Protein AF-A0A2T3LF89-F1 (afdb_monomer)

Mean predicted aligned error: 21.57 Å

Foldseek 3Di:
DPDPVVVVVVVDDPDDQDFDVVQCVVQNRLLRSVLVVQVVQQVVAPDDDPNFGKDWDDLVRVCVVVVVDDSVRNVVSVVSCVVVQQKDKDQCCVVVPVDPPDRIIMITGRDPVNPPPDDDDDDDDDDDDDDDDDDDDDDDDDDDDDDDDDDDDDPPDPDDDDDDDDDDDDDDDDDDDDDQPPLADPQFPDADSSNPFTAHPLLLVLQVVLQVLLCVLPVPDDDDPSRVQRRLSCVVPVVVPADSVRLNVLSVQLCPDPVSVVQPSGSVSCVVCVVVSVVVVVVPPPDPPDDDPPPDPPVPPPPDDD

Nearest PDB structures (foldseek):
  3u1d-assembly1_B  TM=5.550E-01  e=4.420E-01  Halomicrobium mukohataei DSM 12286
  6tut-assembly1_O  TM=6.680E-01  e=1.898E+00  Saccharomyces cerevisiae S288C
  8ba0-assembly1_V  TM=1.924E-01  e=3.604E+00  Drosophila melanogaster

Organism: NCBI:txid81447

Structure (mmCIF, N/CA/C/O backbone):
data_AF-A0A2T3LF89-F1
#
_entry.id   AF-A0A2T3LF89-F1
#
loop_
_atom_site.group_PDB
_atom_site.id
_atom_site.type_symbol
_atom_site.label_atom_id
_atom_site.label_alt_id
_atom_site.label_comp_id
_atom_site.label_asym_id
_atom_site.label_entity_id
_atom_site.label_seq_id
_atom_site.pdbx_PDB_ins_code
_atom_site.Cartn_x
_atom_site.Cartn_y
_atom_site.Cartn_z
_atom_site.occupancy
_atom_site.B_iso_or_equiv
_atom_site.auth_seq_id
_atom_site.auth_comp_id
_atom_site.auth_asym_id
_atom_site.auth_atom_id
_atom_site.pdbx_PDB_model_num
ATOM 1 N N . MET A 1 1 ? 4.345 -39.846 5.068 1.00 42.69 1 MET A N 1
ATOM 2 C CA . MET A 1 1 ? 2.901 -39.788 5.389 1.00 42.69 1 MET A CA 1
ATOM 3 C C . MET A 1 1 ? 2.735 -39.408 6.860 1.00 42.69 1 MET A C 1
ATOM 5 O O . MET A 1 1 ? 2.766 -40.294 7.691 1.00 42.69 1 MET A O 1
ATOM 9 N N . SER A 1 2 ? 2.667 -38.114 7.206 1.00 46.72 2 SER A N 1
ATOM 10 C CA . SER A 1 2 ? 2.362 -37.674 8.589 1.00 46.72 2 SER A CA 1
ATOM 11 C C . SER A 1 2 ? 1.949 -36.190 8.684 1.00 46.72 2 SER A C 1
ATOM 13 O O . SER A 1 2 ? 2.261 -35.513 9.650 1.00 46.72 2 SER A O 1
ATOM 15 N N . ARG A 1 3 ? 1.292 -35.635 7.650 1.00 49.81 3 ARG A N 1
ATOM 16 C CA . ARG A 1 3 ? 0.780 -34.242 7.672 1.00 49.81 3 ARG A CA 1
ATOM 17 C C . ARG A 1 3 ? -0.723 -34.141 7.956 1.00 49.81 3 ARG A C 1
ATOM 19 O O . ARG A 1 3 ? -1.185 -33.116 8.431 1.00 49.81 3 ARG A O 1
ATOM 26 N N . ASN A 1 4 ? -1.485 -35.207 7.707 1.00 50.34 4 ASN A N 1
ATOM 27 C CA . ASN A 1 4 ? -2.951 -35.158 7.780 1.00 50.34 4 ASN A CA 1
ATOM 28 C C . ASN A 1 4 ? -3.531 -35.348 9.191 1.00 50.34 4 ASN A C 1
ATOM 30 O O . ASN A 1 4 ? -4.670 -34.957 9.427 1.00 50.34 4 ASN A O 1
ATOM 34 N N . HIS A 1 5 ? -2.778 -35.928 10.133 1.00 50.62 5 HIS A N 1
ATOM 35 C CA . HIS A 1 5 ? -3.270 -36.132 11.502 1.00 50.62 5 HIS A CA 1
ATOM 36 C C . HIS A 1 5 ? -3.314 -34.823 12.316 1.00 50.62 5 HIS A C 1
ATOM 38 O O . HIS A 1 5 ? -4.092 -34.714 13.259 1.00 50.62 5 HIS A O 1
ATOM 44 N N . ASP A 1 6 ? -2.527 -33.821 11.914 1.00 64.31 6 ASP A N 1
ATOM 45 C CA . ASP A 1 6 ? -2.361 -32.561 12.649 1.00 64.31 6 ASP A CA 1
ATOM 46 C C . ASP A 1 6 ? -3.367 -31.480 12.213 1.00 64.31 6 ASP A C 1
ATOM 48 O O . ASP A 1 6 ? -3.918 -30.751 13.032 1.00 64.31 6 ASP A O 1
ATOM 52 N N . ILE A 1 7 ? -3.727 -31.445 10.924 1.00 68.88 7 ILE A N 1
ATOM 53 C CA . ILE A 1 7 ? -4.662 -30.445 10.375 1.00 68.88 7 ILE A CA 1
ATOM 54 C C . ILE A 1 7 ? -6.057 -30.571 11.000 1.00 68.88 7 ILE A C 1
ATOM 56 O O . ILE A 1 7 ? -6.702 -29.565 11.271 1.00 68.88 7 ILE A O 1
ATOM 60 N N . ARG A 1 8 ? -6.520 -31.796 11.295 1.00 68.81 8 ARG A N 1
ATOM 61 C CA . ARG A 1 8 ? -7.824 -32.007 11.949 1.00 68.81 8 ARG A CA 1
ATOM 62 C C . ARG A 1 8 ? -7.886 -31.430 13.364 1.00 68.81 8 ARG A C 1
ATOM 64 O O . ARG A 1 8 ? -8.969 -31.054 13.794 1.00 68.81 8 ARG A O 1
ATOM 71 N N . LYS A 1 9 ? -6.751 -31.336 14.068 1.00 69.94 9 LYS A N 1
ATOM 72 C CA . LYS A 1 9 ? -6.673 -30.666 15.376 1.00 69.94 9 LYS A CA 1
ATOM 73 C C . LYS A 1 9 ? -6.720 -29.143 15.234 1.00 69.94 9 LYS A C 1
ATOM 75 O O . LYS A 1 9 ? -7.277 -28.484 16.098 1.00 69.94 9 LYS A O 1
ATOM 80 N N . LEU A 1 10 ? -6.224 -28.600 14.119 1.00 68.19 10 LEU A N 1
ATOM 81 C CA . LEU A 1 10 ? -6.292 -27.168 13.795 1.00 68.19 10 LEU A CA 1
ATOM 82 C C . LEU A 1 10 ? -7.683 -26.700 13.331 1.00 68.19 10 LEU A C 1
ATOM 84 O O . LEU A 1 10 ? -7.912 -25.499 13.250 1.00 68.19 10 LEU A O 1
ATOM 88 N N . LEU A 1 11 ? -8.614 -27.615 13.028 1.00 65.06 11 LEU A N 1
ATOM 89 C CA . LEU A 1 11 ? -9.989 -27.252 12.649 1.00 65.06 11 LEU A CA 1
ATOM 90 C C . LEU A 1 11 ? -10.774 -26.621 13.806 1.00 65.06 11 LEU A C 1
ATOM 92 O O . LEU A 1 11 ? -11.710 -25.862 13.568 1.00 65.06 11 LEU A O 1
ATOM 96 N N . PHE A 1 12 ? -10.393 -26.924 15.047 1.00 66.12 12 PHE A N 1
ATOM 97 C CA . PHE A 1 12 ? -11.057 -26.439 16.250 1.00 66.12 12 PHE A CA 1
ATOM 98 C C . PHE A 1 12 ? -10.067 -25.598 17.056 1.00 66.12 12 PHE A C 1
ATOM 100 O O . PHE A 1 12 ? -9.444 -26.072 18.000 1.00 66.12 12 PHE A O 1
ATOM 107 N N . VAL A 1 13 ? -9.878 -24.350 16.622 1.00 66.62 13 VAL A N 1
ATOM 108 C CA . VAL A 1 13 ? -9.089 -23.350 17.354 1.00 66.62 13 VAL A CA 1
ATOM 109 C C . VAL A 1 13 ? -9.937 -22.807 18.503 1.00 66.62 13 VAL A C 1
ATOM 111 O O . VAL A 1 13 ? -11.118 -22.532 18.304 1.00 66.62 13 VAL A O 1
ATOM 114 N N . ASP A 1 14 ? -9.335 -22.581 19.675 1.00 61.47 14 ASP A N 1
ATOM 115 C CA . ASP A 1 14 ? -10.021 -22.020 20.855 1.00 61.47 14 ASP A CA 1
ATOM 116 C C . ASP A 1 14 ? -10.702 -20.662 20.575 1.00 61.47 14 ASP A C 1
ATOM 118 O O . ASP A 1 14 ? -11.632 -20.264 21.278 1.00 61.47 14 ASP A O 1
ATOM 122 N N . LYS A 1 15 ? -10.240 -19.942 19.541 1.00 70.69 15 LYS A N 1
ATOM 123 C CA . LYS A 1 15 ? -10.792 -18.669 19.055 1.00 70.69 15 LYS A CA 1
ATOM 124 C C . LYS A 1 15 ? -10.758 -18.614 17.522 1.00 70.69 15 LYS A C 1
ATOM 126 O O . LYS A 1 15 ? -9.791 -18.106 16.954 1.00 70.69 15 LYS A O 1
ATOM 131 N N . PRO A 1 16 ? -11.769 -19.159 16.829 1.00 79.69 16 PRO A N 1
ATOM 132 C CA . PRO A 1 16 ? -11.819 -19.091 15.377 1.00 79.69 16 PRO A CA 1
ATOM 133 C C . PRO A 1 16 ? -12.094 -17.654 14.918 1.00 79.69 16 PRO A C 1
ATOM 135 O O . PRO A 1 16 ? -12.906 -16.944 15.514 1.00 79.69 16 PRO A O 1
ATOM 138 N N . LEU A 1 17 ? -11.449 -17.240 13.825 1.00 83.25 17 LEU A N 1
ATOM 139 C CA . LEU A 1 17 ? -11.794 -15.993 13.146 1.00 83.25 17 LEU A CA 1
ATOM 140 C C . LEU A 1 17 ? -13.174 -16.150 12.505 1.00 83.25 17 LEU A C 1
ATOM 142 O O . LEU A 1 17 ? -13.350 -16.904 11.547 1.00 83.25 17 LEU A O 1
ATOM 146 N N . VAL A 1 18 ? -14.159 -15.446 13.054 1.00 82.25 18 VAL A N 1
ATOM 147 C CA . VAL A 1 18 ? -15.508 -15.394 12.489 1.00 82.25 18 VAL A CA 1
ATOM 148 C C . VAL A 1 18 ? -15.500 -14.398 11.341 1.00 82.25 18 VAL A C 1
ATOM 150 O O . VAL A 1 18 ? -15.015 -13.281 11.498 1.00 82.25 18 VAL A O 1
ATOM 153 N N . VAL A 1 19 ? -16.052 -14.803 10.199 1.00 87.06 19 VAL A N 1
ATOM 154 C CA . VAL A 1 19 ? -16.225 -13.938 9.031 1.00 87.06 19 VAL A CA 1
ATOM 155 C C . VAL A 1 19 ? -17.687 -13.955 8.636 1.00 87.06 19 VAL A C 1
ATOM 157 O O . VAL A 1 19 ? -18.239 -15.016 8.356 1.00 87.06 19 VAL A O 1
ATOM 160 N N . ASN A 1 20 ? -18.319 -12.785 8.593 1.00 88.62 20 ASN A N 1
ATOM 161 C CA . ASN A 1 20 ? -19.662 -12.651 8.041 1.00 88.62 20 ASN A CA 1
ATOM 162 C C . ASN A 1 20 ? -19.598 -12.635 6.495 1.00 88.62 20 ASN A C 1
ATOM 164 O O . ASN A 1 20 ? -19.066 -11.673 5.932 1.00 88.62 20 ASN A O 1
ATOM 168 N N . PRO A 1 21 ? -20.160 -13.638 5.787 1.00 91.81 21 PRO A N 1
ATOM 169 C CA . PRO A 1 21 ? -20.088 -13.706 4.325 1.00 91.81 21 PRO A CA 1
ATOM 170 C C . PRO A 1 21 ? -20.760 -12.522 3.628 1.00 91.81 21 PRO A C 1
ATOM 172 O O . PRO A 1 21 ? -20.276 -12.059 2.599 1.00 91.81 21 PRO A O 1
ATOM 175 N N . ARG A 1 22 ? -21.846 -11.994 4.207 1.00 93.00 22 ARG A N 1
ATOM 176 C CA . ARG A 1 22 ? -22.546 -10.827 3.664 1.00 93.00 22 ARG A CA 1
ATOM 177 C C . ARG A 1 22 ? -21.668 -9.585 3.752 1.00 93.00 22 ARG A C 1
ATOM 179 O O . ARG A 1 22 ? -21.484 -8.901 2.753 1.00 93.00 22 ARG A O 1
ATOM 186 N N . LEU A 1 23 ? -21.041 -9.357 4.906 1.00 89.38 23 LEU A N 1
ATOM 187 C CA . LEU A 1 23 ? -20.088 -8.259 5.066 1.00 89.38 23 LEU A CA 1
ATOM 188 C C . LEU A 1 23 ? -18.915 -8.406 4.085 1.00 89.38 23 LEU A C 1
ATOM 190 O O . LEU A 1 23 ? -18.582 -7.465 3.374 1.00 89.38 23 LEU A O 1
ATOM 194 N N . ALA A 1 24 ? -18.337 -9.605 3.984 1.00 93.25 24 ALA A N 1
ATOM 195 C CA . ALA A 1 24 ? -17.245 -9.887 3.055 1.00 93.25 24 ALA A CA 1
ATOM 196 C C . ALA A 1 24 ? -17.631 -9.643 1.588 1.00 93.25 24 ALA A C 1
ATOM 198 O O . ALA A 1 24 ? -16.797 -9.176 0.814 1.00 93.25 24 ALA A O 1
ATOM 199 N N . SER A 1 25 ? -18.885 -9.915 1.212 1.00 92.00 25 SER A N 1
ATOM 200 C CA . SER A 1 25 ? -19.394 -9.624 -0.132 1.00 92.00 25 SER A CA 1
ATOM 201 C C . SER A 1 25 ? -19.547 -8.126 -0.411 1.00 92.00 25 SER A C 1
ATOM 203 O O . SER A 1 25 ? -19.378 -7.703 -1.550 1.00 92.00 25 SER A O 1
ATOM 205 N N . GLU A 1 26 ? -19.820 -7.322 0.619 1.00 90.75 26 GLU A N 1
ATOM 206 C CA . GLU A 1 26 ? -20.053 -5.882 0.481 1.00 90.75 26 GLU A CA 1
ATOM 207 C C . GLU A 1 26 ? -18.747 -5.071 0.495 1.00 90.75 26 GLU A C 1
ATOM 209 O O . GLU A 1 26 ? -18.599 -4.140 -0.295 1.00 90.75 26 GLU A O 1
ATOM 214 N N . ILE A 1 27 ? -17.786 -5.417 1.363 1.00 92.19 27 ILE A N 1
ATOM 215 C CA . ILE A 1 27 ? -16.573 -4.600 1.583 1.00 92.19 27 ILE A CA 1
ATOM 216 C C . ILE A 1 27 ? -15.260 -5.292 1.205 1.00 92.19 27 ILE A C 1
ATOM 218 O O . ILE A 1 27 ? -14.217 -4.639 1.169 1.00 92.19 27 ILE A O 1
ATOM 222 N N . GLY A 1 28 ? -15.306 -6.590 0.903 1.00 93.50 28 GLY A N 1
ATOM 223 C CA . GLY A 1 28 ? -14.136 -7.432 0.671 1.00 93.50 28 GLY A CA 1
ATOM 224 C C . GLY A 1 28 ? -13.794 -8.311 1.876 1.00 93.50 28 GLY A C 1
ATOM 225 O O . GLY A 1 28 ? -13.985 -7.933 3.031 1.00 93.50 28 GLY A O 1
ATOM 226 N N . LEU A 1 29 ? -13.274 -9.512 1.602 1.00 93.50 29 LEU A N 1
ATOM 227 C CA . LEU A 1 29 ? -12.965 -10.518 2.624 1.00 93.50 29 LEU A CA 1
ATOM 228 C C . LEU A 1 29 ? -11.964 -10.011 3.672 1.00 93.50 29 LEU A C 1
ATOM 230 O O . LEU A 1 29 ? -12.187 -10.168 4.870 1.00 93.50 29 LEU A O 1
ATOM 234 N N . ASN A 1 30 ? -10.869 -9.397 3.226 1.00 94.25 30 ASN A N 1
ATOM 235 C CA . ASN A 1 30 ? -9.796 -8.967 4.121 1.00 94.25 30 ASN A CA 1
ATOM 236 C C . ASN A 1 30 ? -10.268 -7.828 5.033 1.00 94.25 30 ASN A C 1
ATOM 238 O O . ASN A 1 30 ? -10.049 -7.857 6.242 1.00 94.25 30 ASN A O 1
ATOM 242 N N . GLU A 1 31 ? -10.947 -6.846 4.443 1.00 94.31 31 GLU A N 1
ATOM 243 C CA . GLU A 1 31 ? -11.588 -5.734 5.131 1.00 94.31 31 GLU A CA 1
ATOM 244 C C . GLU A 1 31 ? -12.610 -6.226 6.161 1.00 94.31 31 GLU A C 1
ATOM 246 O O . GLU A 1 31 ? -12.571 -5.775 7.303 1.00 94.31 31 GLU A O 1
ATOM 251 N N . ALA A 1 32 ? -13.462 -7.189 5.800 1.00 94.06 32 ALA A N 1
ATOM 252 C CA . ALA A 1 32 ? -14.453 -7.769 6.705 1.00 94.06 32 ALA A CA 1
ATOM 253 C C . ALA A 1 32 ? -13.820 -8.466 7.911 1.00 94.06 32 ALA A C 1
ATOM 255 O O . ALA A 1 32 ? -14.258 -8.232 9.035 1.00 94.06 32 ALA A O 1
ATOM 256 N N . ILE A 1 33 ? -12.767 -9.261 7.701 1.00 93.62 33 ILE A N 1
ATOM 257 C CA . ILE A 1 33 ? -12.038 -9.934 8.787 1.00 93.62 33 ILE A CA 1
ATOM 258 C C . ILE A 1 33 ? -11.473 -8.906 9.776 1.00 93.62 33 ILE A C 1
ATOM 260 O O . ILE A 1 33 ? -11.698 -9.011 10.981 1.00 93.62 33 ILE A O 1
ATOM 264 N N . VAL A 1 34 ? -10.754 -7.894 9.277 1.00 93.50 34 VAL A N 1
ATOM 265 C CA . VAL A 1 34 ? -10.127 -6.882 10.143 1.00 93.50 34 VAL A CA 1
ATOM 266 C C . VAL A 1 34 ? -11.183 -6.041 10.852 1.00 93.50 34 VAL A C 1
ATOM 268 O O . VAL A 1 34 ? -11.068 -5.813 12.053 1.00 93.50 34 VAL A O 1
ATOM 271 N N . LEU A 1 35 ? -12.229 -5.611 10.144 1.00 92.44 35 LEU A N 1
ATOM 272 C CA . LEU A 1 35 ? -13.311 -4.815 10.721 1.00 92.44 35 LEU A CA 1
ATOM 273 C C . LEU A 1 35 ? -14.042 -5.577 11.831 1.00 92.44 35 LEU A C 1
ATOM 275 O O . LEU A 1 35 ? -14.305 -5.018 12.894 1.00 92.44 35 LEU A O 1
ATOM 279 N N . GLN A 1 36 ? -14.319 -6.863 11.613 1.00 91.94 36 GLN A N 1
ATOM 280 C CA . GLN A 1 36 ? -14.955 -7.719 12.608 1.00 91.94 36 GLN A CA 1
ATOM 281 C C . GLN A 1 36 ? -14.066 -7.896 13.843 1.00 91.94 36 GLN A C 1
ATOM 283 O O . GLN A 1 36 ? -14.554 -7.816 14.972 1.00 91.94 36 GLN A O 1
ATOM 288 N N . GLN A 1 37 ? -12.754 -8.041 13.648 1.00 91.56 37 GLN A N 1
ATOM 289 C CA . GLN A 1 37 ? -11.812 -8.117 14.758 1.00 91.56 37 GLN A CA 1
ATOM 290 C C . GLN A 1 37 ? -11.721 -6.796 15.537 1.00 91.56 37 GLN A C 1
ATOM 292 O O . GLN A 1 37 ? -11.669 -6.823 16.764 1.00 91.56 37 GLN A O 1
ATOM 297 N N . ILE A 1 38 ? -11.745 -5.646 14.854 1.00 91.75 38 ILE A N 1
ATOM 298 C CA . ILE A 1 38 ? -11.797 -4.320 15.493 1.00 91.75 38 ILE A CA 1
ATOM 299 C C . ILE A 1 38 ? -13.067 -4.183 16.339 1.00 91.75 38 ILE A C 1
ATOM 301 O O . ILE A 1 38 ? -12.975 -3.795 17.501 1.00 91.75 38 ILE A O 1
ATOM 305 N N . SER A 1 39 ? -14.231 -4.554 15.795 1.00 90.06 39 SER A N 1
ATOM 306 C CA . SER A 1 39 ? -15.503 -4.525 16.529 1.00 90.06 39 SER A CA 1
ATOM 307 C C . SER A 1 39 ? -15.432 -5.349 17.814 1.00 90.06 39 SER A C 1
ATOM 309 O O . SER A 1 39 ? -15.770 -4.853 18.882 1.00 90.0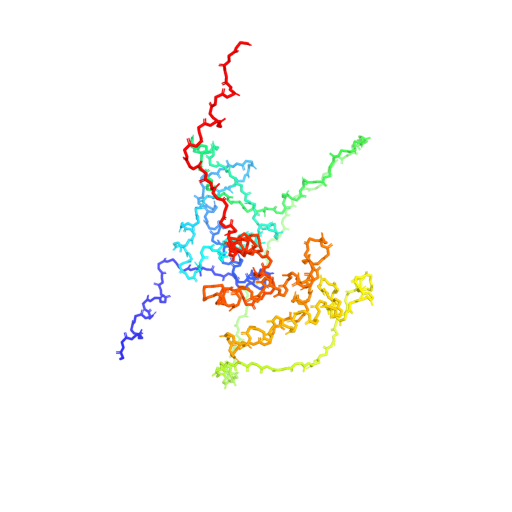6 39 SER A O 1
ATOM 311 N N . TYR A 1 40 ? -14.904 -6.573 17.729 1.00 89.50 40 TYR A N 1
ATOM 312 C CA . TYR A 1 40 ? -14.730 -7.451 18.887 1.00 89.50 40 TYR A CA 1
ATOM 313 C C . TYR A 1 40 ? -13.862 -6.825 19.992 1.00 89.50 40 TYR A C 1
ATOM 315 O O . TYR A 1 40 ? -14.127 -7.020 21.181 1.00 89.50 40 TYR A O 1
ATOM 323 N N . TRP A 1 41 ? -12.803 -6.103 19.612 1.00 89.12 41 TRP A N 1
ATOM 324 C CA . TRP A 1 41 ? -11.915 -5.438 20.566 1.00 89.12 41 TRP A CA 1
ATOM 325 C C . TRP A 1 41 ? -12.542 -4.185 21.171 1.00 89.12 41 TRP A C 1
ATOM 327 O O . TRP A 1 41 ? -12.333 -3.932 22.354 1.00 89.12 41 TRP A O 1
ATOM 337 N N . ILE A 1 42 ? -13.328 -3.434 20.399 1.00 88.25 42 ILE A N 1
ATOM 338 C CA . ILE A 1 42 ? -14.029 -2.234 20.873 1.00 88.25 42 ILE A CA 1
ATOM 339 C C . ILE A 1 42 ? -15.066 -2.583 21.936 1.00 88.25 42 ILE A C 1
ATOM 341 O O . ILE A 1 42 ? -15.092 -1.923 22.970 1.00 88.25 42 ILE A O 1
ATOM 345 N N . ASP A 1 43 ? -15.827 -3.664 21.752 1.00 83.25 43 ASP A N 1
ATOM 346 C CA . ASP A 1 43 ? -16.819 -4.128 22.737 1.00 83.25 43 ASP A CA 1
ATOM 347 C C . ASP A 1 43 ? -16.198 -4.464 24.107 1.00 83.25 43 ASP A C 1
ATOM 349 O O . ASP A 1 43 ? -16.885 -4.525 25.125 1.00 83.25 43 ASP A O 1
ATOM 353 N N . ARG A 1 44 ? -14.885 -4.714 24.136 1.00 83.00 44 ARG A N 1
ATOM 354 C CA . ARG A 1 44 ? -14.107 -5.042 25.338 1.00 83.00 44 ARG A CA 1
ATOM 355 C C . ARG A 1 44 ? -13.195 -3.908 25.799 1.00 83.00 44 ARG A C 1
ATOM 357 O O . ARG A 1 44 ? -12.565 -4.035 26.850 1.00 83.00 44 ARG A O 1
ATOM 364 N N . ALA A 1 45 ? -13.069 -2.842 25.015 1.00 81.81 45 ALA A N 1
ATOM 365 C CA . ALA A 1 45 ? -12.177 -1.742 25.325 1.00 81.81 45 ALA A CA 1
ATOM 366 C C . ALA A 1 45 ? -12.765 -0.881 26.451 1.00 81.81 45 ALA A C 1
ATOM 368 O O . ALA A 1 45 ? -13.961 -0.619 26.495 1.00 81.81 45 ALA A O 1
ATOM 369 N N . GLN A 1 46 ? -11.905 -0.415 27.357 1.00 75.62 46 GLN A N 1
ATOM 370 C CA . GLN A 1 46 ? -12.286 0.488 28.454 1.00 75.62 46 GLN A CA 1
ATOM 371 C C . GLN A 1 46 ? -11.980 1.961 28.141 1.00 75.62 46 GLN A C 1
ATOM 373 O O . GLN A 1 46 ? -12.098 2.821 29.011 1.00 75.62 46 GLN A O 1
ATOM 378 N N . TYR A 1 47 ? -11.547 2.254 26.914 1.00 83.19 47 TYR A N 1
ATOM 379 C CA . TYR A 1 47 ? -11.089 3.580 26.524 1.00 83.19 47 TYR A CA 1
ATOM 380 C C . TYR A 1 47 ? -12.166 4.300 25.729 1.00 83.19 47 TYR A C 1
ATOM 382 O O . TYR A 1 47 ? -12.440 3.958 24.580 1.00 83.19 47 TYR A O 1
ATOM 390 N N . GLU A 1 48 ? -12.753 5.320 26.344 1.00 84.94 48 GLU A N 1
ATOM 391 C CA . GLU A 1 48 ? -13.750 6.173 25.714 1.00 84.94 48 GLU A CA 1
ATOM 392 C C . GLU A 1 48 ? -13.183 7.574 25.485 1.00 84.94 48 GLU A C 1
ATOM 394 O O . GLU A 1 48 ? -12.604 8.194 26.380 1.00 84.94 48 GLU A O 1
ATOM 399 N N . TYR A 1 49 ? -13.331 8.076 24.265 1.00 81.81 49 TYR A N 1
ATOM 400 C CA . TYR A 1 49 ? -12.912 9.415 23.878 1.00 81.81 49 TYR A CA 1
ATOM 401 C C . TYR A 1 49 ? -13.916 9.983 22.874 1.00 81.81 49 TYR A C 1
ATOM 403 O O . TYR A 1 49 ? -14.246 9.320 21.891 1.00 81.81 49 TYR A O 1
ATOM 411 N N . GLU A 1 50 ? -14.418 11.192 23.151 1.00 80.25 50 GLU A N 1
ATOM 412 C CA . GLU A 1 50 ? -15.461 11.872 22.358 1.00 80.25 50 GLU A CA 1
ATOM 413 C C . GLU A 1 50 ? -16.748 11.039 22.186 1.00 80.25 50 GLU A C 1
ATOM 415 O O . GLU A 1 50 ? -17.336 10.979 21.108 1.00 80.25 50 GLU A O 1
ATOM 420 N N . GLY A 1 51 ? -17.179 10.362 23.258 1.00 80.25 51 GLY A N 1
ATOM 421 C CA . GLY A 1 51 ? -18.388 9.528 23.251 1.00 80.25 51 GLY A CA 1
ATOM 422 C C . GLY A 1 51 ? -18.263 8.256 22.406 1.00 80.25 51 GLY A C 1
ATOM 423 O O . GLY A 1 51 ? -19.272 7.672 22.013 1.00 80.25 51 GLY A O 1
ATOM 424 N N . LYS A 1 52 ? -17.033 7.848 22.065 1.00 84.00 52 LYS A N 1
ATOM 425 C CA . LYS A 1 52 ? -16.746 6.646 21.274 1.00 84.00 52 LYS A CA 1
ATOM 426 C C . LYS A 1 52 ? -15.765 5.758 21.997 1.00 84.00 52 LYS A C 1
ATOM 428 O O . LYS A 1 52 ? -14.800 6.242 22.583 1.00 84.00 52 LYS A O 1
ATOM 433 N N . ALA A 1 53 ? -15.982 4.456 21.885 1.00 88.12 53 ALA A N 1
ATOM 434 C CA . ALA A 1 53 ? -15.031 3.461 22.339 1.00 88.12 53 ALA A CA 1
ATOM 435 C C . ALA A 1 53 ? -13.889 3.313 21.321 1.00 88.12 53 ALA A C 1
ATOM 437 O O . ALA A 1 53 ? -14.110 3.235 20.107 1.00 88.12 53 ALA A O 1
ATOM 438 N N . TRP A 1 54 ? -12.663 3.274 21.834 1.00 90.00 54 TRP A N 1
ATOM 439 C CA . TRP A 1 54 ? -11.447 3.138 21.048 1.00 90.00 54 TRP A CA 1
ATOM 440 C C . TRP A 1 54 ? -10.649 1.924 21.503 1.00 90.00 54 TRP A C 1
ATOM 442 O O . TRP A 1 54 ? -10.461 1.686 22.693 1.00 90.00 54 TRP A O 1
ATOM 452 N N . MET A 1 55 ? -10.105 1.190 20.540 1.00 91.75 55 MET A N 1
ATOM 453 C CA . MET A 1 55 ? -9.084 0.177 20.787 1.00 91.75 55 MET A CA 1
ATOM 454 C C . MET A 1 55 ? -7.729 0.684 20.297 1.00 91.75 55 MET A C 1
ATOM 456 O O . MET A 1 55 ? -7.660 1.428 19.322 1.00 91.75 55 MET A O 1
ATOM 460 N N . HIS A 1 56 ? -6.640 0.255 20.921 1.00 89.81 56 HIS A N 1
ATOM 461 C CA . HIS A 1 56 ? -5.294 0.518 20.420 1.00 89.81 56 HIS A CA 1
ATOM 462 C C . HIS A 1 56 ? -4.578 -0.792 20.157 1.00 89.81 56 HIS A C 1
ATOM 464 O O . HIS A 1 56 ? -4.788 -1.772 20.871 1.00 89.81 56 HIS A O 1
ATOM 470 N N . LYS A 1 57 ? -3.765 -0.819 19.100 1.00 89.94 57 LYS A N 1
ATOM 471 C CA . LYS A 1 57 ? -2.952 -1.989 18.777 1.00 89.94 57 LYS A CA 1
ATOM 472 C C . LYS A 1 57 ? -1.764 -1.606 17.914 1.00 89.94 57 LYS A C 1
ATOM 474 O O . LYS A 1 57 ? -1.886 -0.847 16.948 1.00 89.94 57 LYS A O 1
ATOM 479 N N . THR A 1 58 ? -0.608 -2.127 18.279 1.00 87.69 58 THR A N 1
ATOM 480 C CA . THR A 1 58 ? 0.645 -1.979 17.547 1.00 87.69 58 THR A CA 1
ATOM 481 C C . THR A 1 58 ? 0.652 -2.855 16.295 1.00 87.69 58 THR A C 1
ATOM 483 O O . THR A 1 58 ? -0.159 -3.766 16.127 1.00 87.69 58 THR A O 1
ATOM 486 N N . ALA A 1 59 ? 1.581 -2.573 15.380 1.00 84.31 59 ALA A N 1
ATOM 487 C CA . ALA A 1 59 ? 1.741 -3.374 14.168 1.00 84.31 59 ALA A CA 1
ATOM 488 C C . ALA A 1 59 ? 2.112 -4.838 14.471 1.00 84.31 59 ALA A C 1
ATOM 490 O O . ALA A 1 59 ? 1.645 -5.727 13.764 1.00 84.31 59 ALA A O 1
ATOM 491 N N . ASP A 1 60 ? 2.896 -5.064 15.524 1.00 84.25 60 ASP A N 1
ATOM 492 C CA . ASP A 1 60 ? 3.367 -6.392 15.918 1.00 84.25 60 ASP A CA 1
ATOM 493 C C . ASP A 1 60 ? 2.234 -7.194 16.580 1.00 84.25 60 ASP A C 1
ATOM 495 O O . ASP A 1 60 ? 2.018 -8.360 16.267 1.00 84.25 60 ASP A O 1
ATOM 499 N N . GLU A 1 61 ? 1.413 -6.552 17.418 1.00 89.19 61 GLU A N 1
ATOM 500 C CA . GLU A 1 61 ? 0.213 -7.182 17.990 1.00 89.19 61 GLU A CA 1
ATOM 501 C C . GLU A 1 61 ? -0.817 -7.562 16.917 1.00 89.19 61 GLU A C 1
ATOM 503 O O . GLU A 1 61 ? -1.536 -8.550 17.060 1.00 89.19 61 GLU A O 1
ATOM 508 N N . TRP A 1 62 ? -0.913 -6.787 15.835 1.00 91.06 62 TRP A N 1
ATOM 509 C CA . TRP A 1 62 ? -1.739 -7.152 14.686 1.00 91.06 62 TRP A CA 1
ATOM 510 C C . TRP A 1 62 ? -1.216 -8.393 13.952 1.00 91.06 62 TRP A C 1
ATOM 512 O O . TRP A 1 62 ? -2.018 -9.207 13.499 1.00 91.06 62 TRP A O 1
ATOM 522 N N . GLU A 1 63 ? 0.102 -8.549 13.833 1.00 89.19 63 GLU A N 1
ATOM 523 C CA . GLU A 1 63 ? 0.729 -9.719 13.205 1.00 89.19 63 GLU A CA 1
ATOM 524 C C . GLU A 1 63 ? 0.499 -10.999 14.021 1.00 89.19 63 GLU A C 1
ATOM 526 O O . GLU A 1 63 ? 0.267 -12.057 13.444 1.00 89.19 63 GLU A O 1
ATOM 531 N N . VAL A 1 64 ? 0.456 -10.902 15.354 1.00 88.25 64 VAL A N 1
ATOM 532 C CA . VAL A 1 64 ? 0.100 -12.035 16.231 1.00 88.25 64 VAL A CA 1
ATOM 533 C C . VAL A 1 64 ? -1.321 -12.550 15.962 1.00 88.25 64 VAL A C 1
ATOM 535 O O . VAL A 1 64 ? -1.578 -13.746 16.068 1.00 88.25 64 VAL A O 1
ATOM 538 N N . GLU A 1 65 ? -2.246 -11.665 15.598 1.00 87.25 65 GLU A N 1
ATOM 539 C CA . GLU A 1 65 ? -3.665 -12.009 15.388 1.00 87.25 65 GLU A CA 1
ATOM 540 C C . GLU A 1 65 ? -3.948 -12.472 13.970 1.00 87.25 65 GLU A C 1
ATOM 542 O O . GLU A 1 65 ? -4.801 -13.328 13.733 1.00 87.25 65 GLU A O 1
ATOM 547 N N . PHE A 1 66 ? -3.184 -11.936 13.025 1.00 90.38 66 PHE A N 1
ATOM 548 C CA . PHE A 1 66 ? -3.218 -12.339 11.633 1.00 90.38 66 PHE A CA 1
ATOM 549 C C . PHE A 1 66 ? -1.853 -12.891 11.214 1.00 90.38 66 PHE A C 1
ATOM 551 O O . PHE A 1 66 ? -1.209 -12.309 10.340 1.00 90.38 66 PHE A O 1
ATOM 558 N N . PRO A 1 67 ? -1.419 -14.048 11.759 1.00 86.81 67 PRO A N 1
ATOM 559 C CA . PRO A 1 67 ? -0.094 -14.616 11.482 1.00 86.81 67 PRO A CA 1
ATOM 560 C C . PRO A 1 67 ? 0.070 -15.072 10.023 1.00 86.81 67 PRO A C 1
ATOM 562 O O . PRO A 1 67 ? 1.167 -15.390 9.573 1.00 86.81 67 PRO A O 1
ATOM 565 N N . PHE A 1 68 ? -1.029 -15.114 9.267 1.00 89.25 68 PHE A N 1
ATOM 566 C CA . PHE A 1 68 ? -1.062 -15.414 7.838 1.00 89.25 68 PHE A CA 1
ATOM 567 C C . PHE A 1 68 ? -0.939 -14.163 6.947 1.00 89.25 68 PHE A C 1
ATOM 569 O O . PHE A 1 68 ? -0.897 -14.289 5.721 1.00 89.25 68 PHE A O 1
ATOM 576 N N . TRP A 1 69 ? -0.865 -12.958 7.524 1.00 92.00 69 TRP A N 1
ATOM 577 C CA . TRP A 1 69 ? -0.652 -11.706 6.800 1.00 92.00 69 TRP A CA 1
ATOM 578 C C . TRP A 1 69 ? 0.603 -10.983 7.271 1.00 92.00 69 TRP A C 1
ATOM 580 O O . TRP A 1 69 ? 0.890 -10.877 8.454 1.00 92.00 69 TRP A O 1
ATOM 590 N N . SER A 1 70 ? 1.317 -10.385 6.319 1.00 92.00 70 SER A N 1
ATOM 591 C CA . SER A 1 70 ? 2.434 -9.500 6.637 1.00 92.00 70 SER A CA 1
ATOM 592 C C . SER A 1 70 ? 1.945 -8.146 7.160 1.00 92.00 70 SER A C 1
ATOM 594 O O . SER A 1 70 ? 0.915 -7.628 6.709 1.00 92.00 70 SER A O 1
ATOM 596 N N . ILE A 1 71 ? 2.737 -7.498 8.019 1.00 90.38 71 ILE A N 1
ATOM 597 C CA . ILE A 1 71 ? 2.462 -6.143 8.532 1.00 90.38 71 ILE A CA 1
ATOM 598 C C . ILE A 1 71 ? 2.052 -5.141 7.422 1.00 90.38 71 ILE A C 1
ATOM 600 O O . ILE A 1 71 ? 1.085 -4.393 7.608 1.00 90.38 71 ILE A O 1
ATOM 604 N N . PRO A 1 72 ? 2.714 -5.079 6.242 1.00 90.81 72 PRO A N 1
ATOM 605 C CA . PRO A 1 72 ? 2.287 -4.192 5.157 1.00 90.81 72 PRO A CA 1
ATOM 606 C C . PRO A 1 72 ? 0.881 -4.489 4.620 1.00 90.81 72 PRO A C 1
ATOM 608 O O . PRO A 1 72 ? 0.179 -3.558 4.221 1.00 90.81 72 PRO A O 1
ATOM 611 N N . THR A 1 73 ? 0.469 -5.759 4.610 1.00 91.69 73 THR A N 1
ATOM 612 C CA . THR A 1 73 ? -0.872 -6.186 4.183 1.00 91.69 73 THR A CA 1
ATOM 613 C C . THR A 1 73 ? -1.912 -5.685 5.171 1.00 91.69 73 THR A C 1
ATOM 615 O O . THR A 1 73 ? -2.859 -5.015 4.763 1.00 91.69 73 THR A O 1
ATOM 618 N N . ILE A 1 74 ? -1.674 -5.878 6.468 1.00 93.06 74 ILE A N 1
ATOM 619 C CA . ILE A 1 74 ? -2.570 -5.399 7.527 1.00 93.06 74 ILE A CA 1
ATOM 620 C C . ILE A 1 74 ? -2.710 -3.872 7.465 1.00 93.06 74 ILE A C 1
ATOM 622 O O . ILE A 1 74 ? -3.818 -3.340 7.414 1.00 93.06 74 ILE A O 1
ATOM 626 N N . ARG A 1 75 ? -1.590 -3.144 7.339 1.00 91.69 75 ARG A N 1
ATOM 627 C CA . ARG A 1 75 ? -1.598 -1.678 7.168 1.00 91.69 75 ARG A CA 1
ATOM 628 C C . ARG A 1 75 ? -2.381 -1.233 5.933 1.00 91.69 75 ARG A C 1
ATOM 630 O O . ARG A 1 75 ? -3.007 -0.176 5.959 1.00 91.69 75 ARG A O 1
ATOM 637 N N . ARG A 1 76 ? -2.330 -1.995 4.836 1.00 92.94 76 ARG A N 1
ATOM 638 C CA . ARG A 1 76 ? -3.098 -1.699 3.620 1.00 92.94 76 ARG A CA 1
ATOM 639 C C . ARG A 1 76 ? -4.598 -1.873 3.855 1.00 92.94 76 ARG A C 1
ATOM 641 O O . ARG A 1 76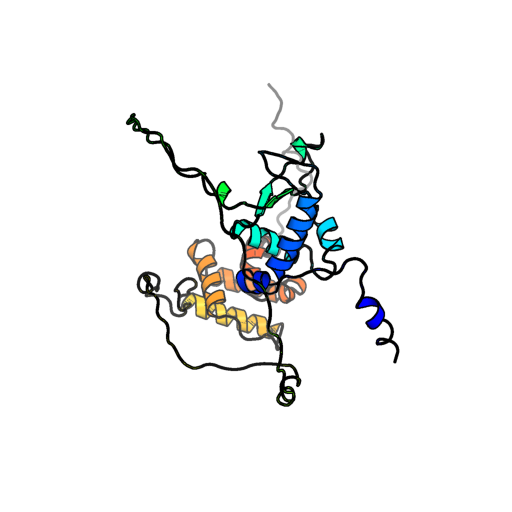 ? -5.350 -1.009 3.416 1.00 92.94 76 ARG A O 1
ATOM 648 N N . VAL A 1 77 ? -5.010 -2.939 4.541 1.00 95.12 77 VAL A N 1
ATOM 649 C CA . VAL A 1 77 ? -6.421 -3.203 4.865 1.00 95.12 77 VAL A CA 1
ATOM 650 C C . VAL A 1 77 ? -6.972 -2.133 5.810 1.00 95.12 77 VAL A C 1
ATOM 652 O O . VAL A 1 77 ? -8.009 -1.548 5.521 1.00 95.12 77 VAL A O 1
ATOM 655 N N . LEU A 1 78 ? -6.237 -1.770 6.865 1.00 93.44 78 LEU A N 1
ATOM 656 C CA . LEU A 1 78 ? -6.636 -0.701 7.793 1.00 93.44 78 LEU A CA 1
ATOM 657 C C . LEU A 1 78 ? -6.840 0.644 7.078 1.00 93.44 78 LEU A C 1
ATOM 659 O O . LEU A 1 78 ? -7.856 1.304 7.273 1.00 93.44 78 LEU A O 1
ATOM 663 N N . LYS A 1 79 ? -5.928 1.016 6.170 1.00 93.00 79 LYS A N 1
ATOM 664 C CA . LYS A 1 79 ? -6.087 2.223 5.336 1.00 93.00 79 LYS A CA 1
ATOM 665 C C . LYS A 1 79 ? -7.277 2.137 4.377 1.00 93.00 79 LYS A C 1
ATOM 667 O O . LYS A 1 79 ? -7.872 3.162 4.052 1.00 93.00 79 LYS A O 1
ATOM 672 N N . SER A 1 80 ? -7.594 0.939 3.885 1.00 92.81 80 SER A N 1
ATOM 673 C CA . SER A 1 80 ? -8.772 0.684 3.046 1.00 92.81 80 SER A CA 1
ATOM 674 C C . SER A 1 80 ? -10.054 0.961 3.837 1.00 92.81 80 SER A C 1
ATOM 676 O O . SER A 1 80 ? -10.899 1.734 3.391 1.00 92.81 80 SER A O 1
ATOM 678 N N . LEU A 1 81 ? -10.144 0.424 5.058 1.00 93.19 81 LEU A N 1
ATOM 679 C CA . LEU A 1 81 ? -11.279 0.612 5.967 1.00 93.19 81 LEU A CA 1
ATOM 680 C C . LEU A 1 81 ? -11.470 2.073 6.394 1.00 93.19 81 LEU A C 1
ATOM 682 O O . LEU A 1 81 ? -12.600 2.560 6.422 1.00 93.19 81 LEU A O 1
ATOM 686 N N . GLU A 1 82 ? -10.377 2.782 6.681 1.00 92.31 82 GLU A N 1
ATOM 687 C CA . GLU A 1 82 ? -10.399 4.212 7.012 1.00 92.31 82 GLU A CA 1
ATOM 688 C C . GLU A 1 82 ? -10.908 5.049 5.834 1.00 92.31 82 GLU A C 1
ATOM 690 O O . GLU A 1 82 ? -11.787 5.897 5.982 1.00 92.31 82 GLU A O 1
ATOM 695 N N . LYS A 1 83 ? -10.418 4.761 4.624 1.00 91.75 83 LYS A N 1
ATOM 696 C CA . LYS A 1 83 ? -10.862 5.445 3.407 1.00 91.75 83 LYS A CA 1
ATOM 697 C C . LYS A 1 83 ? -12.347 5.216 3.123 1.00 91.75 83 LYS A C 1
ATOM 699 O O . LYS A 1 83 ? -13.028 6.138 2.677 1.00 91.75 83 LYS A O 1
ATOM 704 N N . SER A 1 84 ? -12.837 4.006 3.371 1.00 88.06 84 SER A N 1
ATOM 705 C CA . SER A 1 84 ? -14.252 3.654 3.232 1.00 88.06 84 SER A CA 1
ATOM 706 C C . SER A 1 84 ? -15.112 4.148 4.402 1.00 88.06 84 SER A C 1
ATOM 708 O O . SER A 1 84 ? -16.313 3.906 4.412 1.00 88.06 84 SER A O 1
ATOM 710 N N . LYS A 1 85 ? -14.516 4.877 5.360 1.00 89.88 85 LYS A N 1
ATOM 711 C CA . LYS A 1 85 ? -15.172 5.469 6.534 1.00 89.88 85 LYS A CA 1
ATOM 712 C C . LYS A 1 85 ? -15.854 4.452 7.455 1.00 89.88 85 LYS A C 1
ATOM 714 O O . LYS A 1 85 ? -16.781 4.822 8.165 1.00 89.88 85 LYS A O 1
ATOM 719 N N . TYR A 1 86 ? -15.394 3.199 7.478 1.00 90.12 86 TYR A N 1
ATOM 720 C CA . TYR A 1 86 ? -15.872 2.199 8.445 1.00 90.12 86 TYR A CA 1
ATOM 721 C C . TYR A 1 86 ? -15.184 2.342 9.802 1.00 90.12 86 TYR A C 1
ATOM 723 O O . TYR A 1 86 ? -15.784 2.067 10.840 1.00 90.12 86 TYR A O 1
ATOM 731 N N . ILE A 1 87 ? -13.932 2.805 9.794 1.00 92.81 87 ILE A N 1
ATOM 732 C CA . ILE A 1 87 ? -13.147 3.055 11.002 1.00 92.81 87 ILE A CA 1
ATOM 733 C C . ILE A 1 87 ? -12.553 4.461 10.970 1.00 92.81 87 ILE A C 1
ATOM 735 O O . ILE A 1 87 ? -12.279 4.998 9.895 1.00 92.81 87 ILE A O 1
ATOM 739 N N . LYS A 1 88 ? -12.310 5.036 12.146 1.00 90.88 88 LYS A N 1
ATOM 740 C CA . LYS A 1 88 ? -11.453 6.214 12.325 1.00 90.88 88 LYS A CA 1
ATOM 741 C C . LYS A 1 88 ? -10.146 5.773 12.971 1.00 90.88 88 LYS A C 1
ATOM 743 O O . LYS A 1 88 ? -10.165 4.896 13.834 1.00 90.88 88 LYS A O 1
ATOM 748 N N . SER A 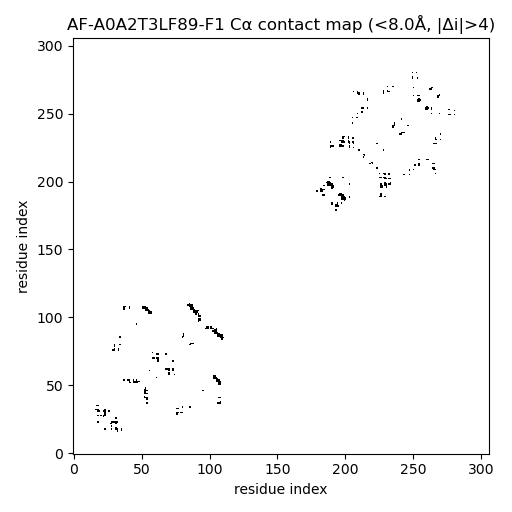1 89 ? -9.029 6.358 12.542 1.00 88.94 89 SER A N 1
ATOM 749 C CA . SER A 1 89 ? -7.722 6.122 13.150 1.00 88.94 89 SER A CA 1
ATOM 750 C C . SER A 1 89 ? -7.163 7.404 13.765 1.00 88.94 89 SER A C 1
ATOM 752 O O . SER A 1 89 ? -7.301 8.474 13.178 1.00 88.94 89 SER A O 1
ATOM 754 N N . ASP A 1 90 ? -6.572 7.313 14.957 1.00 86.62 90 ASP A N 1
ATOM 755 C CA . ASP A 1 90 ? -5.958 8.459 15.641 1.00 86.62 90 ASP A CA 1
ATOM 756 C C . ASP A 1 90 ? -4.793 8.019 16.554 1.00 86.62 90 ASP A C 1
ATOM 758 O O . ASP A 1 90 ? -4.502 6.830 16.715 1.00 86.62 90 ASP A O 1
ATOM 762 N N . ARG A 1 91 ? -4.078 8.981 17.137 1.00 85.94 91 ARG A N 1
ATOM 763 C CA . ARG A 1 91 ? -2.965 8.805 18.071 1.00 85.94 91 ARG A CA 1
ATOM 764 C C . ARG A 1 91 ? -3.369 9.329 19.443 1.00 85.94 91 ARG A C 1
ATOM 766 O O . ARG A 1 91 ? -2.973 10.418 19.851 1.00 85.94 91 ARG A O 1
ATOM 773 N N . LEU A 1 92 ? -4.124 8.522 20.180 1.00 82.06 92 LEU A N 1
ATOM 774 C CA . LEU A 1 92 ? -4.644 8.886 21.502 1.00 82.06 92 LEU A CA 1
ATOM 775 C C . LEU A 1 92 ? -3.758 8.405 22.660 1.00 82.06 92 LEU A C 1
ATOM 777 O O . LEU A 1 92 ? -4.161 8.509 23.816 1.00 82.06 92 LEU A O 1
ATOM 781 N N . SER A 1 93 ? -2.537 7.919 22.385 1.00 76.75 93 SER A N 1
ATOM 782 C CA . SER A 1 93 ? -1.664 7.387 23.442 1.00 76.75 93 SER A CA 1
ATOM 783 C C . SER A 1 93 ? -1.392 8.441 24.519 1.00 76.75 93 SER A C 1
ATOM 785 O O . SER A 1 93 ? -1.563 8.151 25.692 1.00 76.75 93 SER A O 1
ATOM 787 N N . TRP A 1 94 ? -1.163 9.706 24.144 1.00 71.94 94 TRP A N 1
ATOM 788 C CA . TRP A 1 94 ? -0.971 10.816 25.093 1.00 71.94 94 TRP A CA 1
ATOM 789 C C . TRP A 1 94 ? -2.157 11.071 26.040 1.00 71.94 94 TRP A C 1
ATOM 791 O O . TRP A 1 94 ? -1.980 11.703 27.083 1.00 71.94 94 TRP A O 1
ATOM 801 N N . LYS A 1 95 ? -3.370 10.654 25.656 1.00 77.75 95 LYS A N 1
ATOM 802 C CA . LYS A 1 95 ? -4.600 10.896 26.415 1.00 77.75 95 LYS A CA 1
ATOM 803 C C . LYS A 1 95 ? -4.795 9.857 27.514 1.00 77.75 95 LYS A C 1
ATOM 805 O O . LYS A 1 95 ? -5.239 10.212 28.602 1.00 77.75 95 LYS A O 1
ATOM 810 N N . PHE A 1 96 ? -4.465 8.601 27.221 1.00 75.12 96 PHE A N 1
ATOM 811 C CA . PHE A 1 96 ? -4.678 7.464 28.122 1.00 75.12 96 PHE A CA 1
ATOM 812 C C . PHE A 1 96 ? -3.391 6.974 28.797 1.00 75.12 96 PHE A C 1
ATOM 814 O O . PHE A 1 96 ? -3.444 6.394 29.878 1.00 75.12 96 PHE A O 1
ATOM 821 N N . PHE A 1 97 ? -2.234 7.259 28.204 1.00 72.94 97 PHE A N 1
ATOM 822 C CA . PHE A 1 97 ? -0.912 6.907 28.702 1.00 72.94 97 PHE A CA 1
ATOM 823 C C . PHE A 1 97 ? -0.037 8.168 28.793 1.00 72.94 97 PHE A C 1
ATOM 825 O O . PHE A 1 97 ? -0.010 9.016 27.904 1.00 72.94 97 PHE A O 1
ATOM 832 N N . SER A 1 98 ? 0.738 8.316 29.872 1.00 58.62 98 SER A N 1
ATOM 833 C CA . SER A 1 98 ? 1.589 9.504 30.081 1.00 58.62 98 SER A CA 1
ATOM 834 C C . SER A 1 98 ? 2.769 9.616 29.099 1.00 58.62 98 SER A C 1
ATOM 836 O O . SER A 1 98 ? 3.524 10.589 29.147 1.00 58.62 98 SER A O 1
ATOM 838 N N . ASN A 1 99 ? 2.949 8.638 28.207 1.00 64.06 99 ASN A N 1
ATOM 839 C CA . ASN A 1 99 ? 4.047 8.593 27.253 1.00 64.06 99 ASN A CA 1
ATOM 840 C C . ASN A 1 99 ? 3.659 9.247 25.917 1.00 64.06 99 ASN A C 1
ATOM 842 O O . ASN A 1 99 ? 2.977 8.658 25.086 1.00 64.06 99 ASN A O 1
ATOM 846 N N . LYS A 1 100 ? 4.153 10.467 25.681 1.00 59.59 100 LYS A N 1
ATOM 847 C CA . LYS A 1 100 ? 3.878 11.237 24.454 1.00 59.59 100 LYS A CA 1
ATOM 848 C C . LYS A 1 100 ? 4.643 10.747 23.216 1.00 59.59 100 LYS A C 1
ATOM 850 O O . LYS A 1 100 ? 4.364 11.224 22.120 1.00 59.59 100 LYS A O 1
ATOM 855 N N . MET A 1 101 ? 5.624 9.852 23.376 1.00 61.19 101 MET A N 1
ATOM 856 C CA . MET A 1 101 ? 6.410 9.316 22.253 1.00 61.19 101 MET A CA 1
ATOM 857 C C . MET A 1 101 ? 5.802 8.061 21.626 1.00 61.19 101 MET A C 1
ATOM 859 O O . MET A 1 101 ? 6.236 7.652 20.548 1.00 61.19 101 MET A O 1
ATOM 863 N N . ASP A 1 102 ? 4.811 7.454 22.273 1.00 72.56 102 ASP A N 1
ATOM 864 C CA . ASP A 1 102 ? 4.159 6.269 21.748 1.00 72.56 102 ASP A CA 1
ATOM 865 C C . ASP A 1 102 ? 3.245 6.637 20.566 1.00 72.56 102 ASP A C 1
ATOM 867 O O . ASP A 1 102 ? 2.277 7.389 20.691 1.00 72.56 102 ASP A O 1
ATOM 871 N N . GLN A 1 103 ? 3.595 6.118 19.387 1.00 71.56 103 GLN A N 1
ATOM 872 C CA . GLN A 1 103 ? 2.868 6.334 18.136 1.00 71.56 103 GLN A CA 1
ATOM 873 C C . GLN A 1 103 ? 1.881 5.200 17.829 1.00 71.56 103 GLN A C 1
ATOM 875 O O . GLN A 1 103 ? 1.494 5.033 16.668 1.00 71.56 103 GLN A O 1
ATOM 880 N N . THR A 1 104 ? 1.499 4.406 18.834 1.00 83.12 104 THR A N 1
ATOM 881 C CA . THR A 1 104 ? 0.510 3.335 18.683 1.00 83.12 104 THR A CA 1
ATOM 882 C C . THR A 1 104 ? -0.783 3.882 18.090 1.00 83.12 104 THR A C 1
ATOM 884 O O . THR A 1 104 ? -1.287 4.931 18.498 1.00 83.12 104 THR A O 1
ATOM 887 N N . ALA A 1 105 ? -1.297 3.173 17.088 1.00 86.06 105 ALA A N 1
ATOM 888 C CA . ALA A 1 105 ? -2.513 3.552 16.396 1.00 86.06 105 ALA A CA 1
ATOM 889 C C . ALA A 1 105 ? -3.743 3.136 17.209 1.00 86.06 105 ALA A C 1
ATOM 891 O O . ALA A 1 105 ? -3.826 2.010 17.711 1.00 86.06 105 ALA A O 1
ATOM 892 N N . TRP A 1 106 ? -4.690 4.062 17.310 1.00 89.94 106 TRP A N 1
ATOM 893 C CA . TRP A 1 106 ? -5.993 3.870 17.925 1.00 89.94 106 TRP A CA 1
ATOM 894 C C . TRP A 1 106 ? -7.050 3.790 16.835 1.00 89.94 106 TRP A C 1
ATOM 896 O O . TRP A 1 106 ? -6.966 4.514 15.846 1.00 89.94 106 TRP A O 1
ATOM 906 N N . TYR A 1 107 ? -8.038 2.923 17.019 1.00 91.38 107 TYR A N 1
ATOM 907 C CA . TYR A 1 107 ? -9.114 2.678 16.070 1.00 91.38 107 TYR A CA 1
ATOM 908 C C . TYR A 1 107 ? -10.467 2.746 16.774 1.00 91.38 107 TYR A C 1
ATOM 910 O O . TYR A 1 107 ? -10.635 2.185 17.857 1.00 91.38 107 TYR A O 1
ATOM 918 N N . SER A 1 108 ? -11.436 3.395 16.136 1.00 90.88 108 SER A N 1
ATOM 919 C CA . SER A 1 108 ? -12.846 3.396 16.541 1.00 90.88 108 SER A CA 1
ATOM 920 C C . SER A 1 108 ? -13.745 3.062 15.353 1.00 90.88 108 SER A C 1
ATOM 922 O O . SER A 1 108 ? -13.370 3.280 14.196 1.00 90.88 108 SER A O 1
ATOM 924 N N . LEU A 1 109 ? -14.930 2.512 15.629 1.00 89.75 109 LEU A N 1
ATOM 925 C CA . LEU A 1 109 ? -15.957 2.309 14.608 1.00 89.75 109 LEU A CA 1
ATOM 926 C C . LEU A 1 109 ? -16.627 3.641 14.288 1.00 89.75 109 LEU A C 1
ATOM 928 O O . LEU A 1 109 ? -17.015 4.393 15.181 1.00 89.75 109 LEU A O 1
ATOM 932 N N . CYS A 1 110 ? -16.793 3.911 13.000 1.00 82.50 110 CYS A N 1
ATOM 933 C CA . CYS A 1 110 ? -17.568 5.050 12.546 1.00 82.50 110 CYS A CA 1
ATOM 934 C C . CYS A 1 110 ? -19.050 4.659 12.570 1.00 82.50 110 CYS A C 1
ATOM 936 O O . CYS A 1 110 ? -19.486 3.807 11.792 1.00 82.50 110 CYS A O 1
ATOM 938 N N . SER A 1 111 ? -19.828 5.258 13.470 1.00 66.94 111 SER A N 1
ATOM 939 C CA . SER A 1 111 ? -21.285 5.123 13.416 1.00 66.94 111 SER A CA 1
ATOM 940 C C . SER A 1 111 ? -21.852 6.049 12.333 1.00 66.94 111 SER A C 1
ATOM 942 O O . SER A 1 111 ? -21.288 7.118 12.099 1.00 66.94 111 SER A O 1
ATOM 944 N N . PRO A 1 112 ? -22.990 5.718 11.693 1.00 55.19 112 PRO A N 1
ATOM 945 C CA . PRO A 1 112 ? -23.616 6.570 10.673 1.00 55.19 112 PRO A CA 1
ATOM 946 C C . PRO A 1 112 ? -23.868 8.027 11.116 1.00 55.19 112 PRO A C 1
ATOM 948 O O . PRO A 1 112 ? -23.942 8.914 10.272 1.00 55.19 112 PRO A O 1
ATOM 951 N N . CYS A 1 113 ? -23.947 8.281 12.428 1.00 45.88 113 CYS A N 1
ATOM 952 C CA . CYS A 1 113 ? -24.118 9.606 13.036 1.00 45.88 113 CYS A CA 1
ATOM 953 C C . CYS A 1 113 ? -22.869 10.515 12.940 1.00 45.88 113 CYS A C 1
ATOM 955 O O . CYS A 1 113 ? -22.960 11.718 13.140 1.00 45.88 113 CYS A O 1
ATOM 957 N N . ASP A 1 114 ? -21.702 9.978 12.577 1.00 49.47 114 ASP A N 1
ATOM 958 C CA . ASP A 1 114 ? -20.441 10.732 12.488 1.00 49.47 114 ASP A CA 1
ATOM 959 C C . ASP A 1 114 ? -20.252 11.499 11.173 1.00 49.47 114 ASP A C 1
ATOM 961 O O . ASP A 1 114 ? -19.195 12.089 10.940 1.00 49.47 114 ASP A O 1
ATOM 965 N N . GLN A 1 115 ? -21.239 11.445 10.277 1.00 47.09 115 GLN A N 1
ATOM 966 C CA . GLN A 1 115 ? -21.197 12.126 8.981 1.00 47.09 115 GLN A CA 1
ATOM 967 C C . GLN A 1 115 ? -21.624 13.601 9.060 1.00 47.09 115 GLN A C 1
ATOM 969 O O . GLN A 1 115 ? -21.701 14.263 8.027 1.00 47.09 115 GLN A O 1
ATOM 974 N N . VAL A 1 116 ? -21.866 14.129 10.262 1.00 43.97 116 VAL A N 1
ATOM 975 C CA . VAL A 1 116 ? -22.320 15.507 10.494 1.00 43.97 116 VAL A CA 1
ATOM 976 C C . VAL A 1 116 ? -21.150 16.418 10.870 1.00 43.97 116 VAL A C 1
ATOM 978 O O . VAL A 1 116 ? -21.200 17.104 11.870 1.00 43.97 116 VAL A O 1
ATOM 981 N N . ASP A 1 117 ? -20.083 16.424 10.077 1.00 42.53 117 ASP A N 1
ATOM 982 C CA . ASP A 1 117 ? -19.034 17.447 10.184 1.00 42.53 117 ASP A CA 1
ATOM 983 C C . ASP A 1 117 ? -18.517 17.775 8.785 1.00 42.53 117 ASP A C 1
ATOM 985 O O . ASP A 1 117 ? -17.502 17.259 8.315 1.00 42.53 117 ASP A O 1
ATOM 989 N N . ASN A 1 118 ? -19.320 18.561 8.069 1.00 41.19 118 ASN A N 1
ATOM 990 C CA . ASN A 1 118 ? -18.881 19.555 7.087 1.00 41.19 118 ASN A CA 1
ATOM 991 C C . ASN A 1 118 ? -20.112 20.228 6.481 1.00 41.19 118 ASN A C 1
ATOM 993 O O . ASN A 1 118 ? -20.459 19.974 5.334 1.00 41.19 118 ASN A O 1
ATOM 997 N N . MET A 1 119 ? -20.787 21.064 7.264 1.00 38.31 119 MET A N 1
ATOM 998 C CA . MET A 1 119 ? -21.583 22.189 6.770 1.00 38.31 119 MET A CA 1
ATOM 999 C C . MET A 1 119 ? -22.073 22.968 7.986 1.00 38.31 119 MET A C 1
ATOM 1001 O O . MET A 1 119 ? -23.051 22.559 8.596 1.00 38.31 119 MET A O 1
ATOM 1005 N N . GLN A 1 120 ? -21.390 24.062 8.331 1.00 34.16 120 GLN A N 1
ATOM 1006 C CA . GLN A 1 120 ? -22.013 25.297 8.820 1.00 34.16 120 GLN A CA 1
ATOM 1007 C C . GLN A 1 120 ? -20.946 26.360 9.098 1.00 34.16 120 GLN A C 1
ATOM 1009 O O . GLN A 1 120 ? -20.295 26.348 10.133 1.00 34.16 120 GLN A O 1
ATOM 1014 N N . GLU A 1 121 ? -20.840 27.329 8.190 1.00 29.33 121 GLU A N 1
ATOM 1015 C CA . GLU A 1 121 ? -20.870 28.725 8.620 1.00 29.33 121 GLU A CA 1
ATOM 1016 C C . GLU A 1 121 ? -21.552 29.570 7.536 1.00 29.33 121 GLU A C 1
ATOM 1018 O O . GLU A 1 121 ? -20.937 30.149 6.648 1.00 29.33 121 GLU A O 1
ATOM 1023 N N . SER A 1 122 ? -22.879 29.581 7.586 1.00 31.94 122 SER A N 1
ATOM 1024 C CA . SER A 1 122 ? -23.674 30.732 7.171 1.00 31.94 122 SER A CA 1
ATOM 1025 C C . SER A 1 122 ? -24.981 30.660 7.946 1.00 31.94 122 SER A C 1
ATOM 1027 O O . SER A 1 122 ? -25.880 29.883 7.624 1.00 31.94 122 SER A O 1
ATOM 1029 N N . GLN A 1 123 ? -25.018 31.418 9.035 1.00 33.56 123 GLN A N 1
ATOM 1030 C CA . GLN A 1 123 ? -26.200 31.656 9.844 1.00 33.56 123 GLN A CA 1
ATOM 1031 C C . GLN A 1 123 ? -27.293 32.303 8.989 1.00 33.56 123 GLN A C 1
ATOM 1033 O O . GLN A 1 123 ? -27.026 33.269 8.278 1.00 33.56 123 GLN A O 1
ATOM 1038 N N . GLN A 1 124 ? -28.525 31.825 9.132 1.00 32.97 124 GLN A N 1
ATOM 1039 C CA . GLN A 1 124 ? -29.699 32.690 9.116 1.00 32.97 124 GLN A CA 1
ATOM 1040 C C . GLN A 1 124 ? -30.776 32.062 10.002 1.00 32.97 124 GLN A C 1
ATOM 1042 O O . GLN A 1 124 ? -31.303 30.988 9.721 1.00 32.97 124 GLN A O 1
ATOM 1047 N N . GLU A 1 125 ? -31.025 32.738 11.121 1.00 33.06 125 GLU A N 1
ATOM 1048 C CA . GLU A 1 125 ? -32.145 32.523 12.028 1.00 33.06 125 GLU A CA 1
ATOM 1049 C C . GLU A 1 125 ? -33.468 32.697 11.279 1.00 33.06 125 GLU A C 1
ATOM 1051 O O . GLU A 1 125 ? -33.654 33.732 10.646 1.00 33.06 125 GLU A O 1
ATOM 1056 N N . ILE A 1 126 ? -34.415 31.768 11.440 1.00 31.83 126 ILE A N 1
ATOM 1057 C CA . ILE A 1 126 ? -35.831 32.125 11.594 1.00 31.83 126 ILE A CA 1
ATOM 1058 C C . ILE A 1 126 ? -36.432 31.215 12.669 1.00 31.83 126 ILE A C 1
ATOM 1060 O O . ILE A 1 126 ? -36.389 29.989 12.587 1.00 31.83 126 ILE A O 1
ATOM 1064 N N . ALA A 1 127 ? -36.950 31.874 13.700 1.00 31.64 127 ALA A N 1
ATOM 1065 C CA . ALA A 1 127 ? -37.678 31.321 14.824 1.00 31.64 127 ALA A CA 1
ATOM 1066 C C . ALA A 1 127 ? -39.081 30.820 14.441 1.00 31.64 127 ALA A C 1
ATOM 1068 O O . ALA A 1 127 ? -39.686 31.314 13.492 1.00 31.64 127 ALA A O 1
ATOM 1069 N N . GLY A 1 128 ? -39.634 29.952 15.292 1.00 25.77 128 GLY A N 1
ATOM 1070 C CA . GLY A 1 128 ? -41.075 29.920 15.547 1.00 25.77 128 GLY A CA 1
ATOM 1071 C C . GLY A 1 128 ? -41.754 28.568 15.355 1.00 25.77 128 GLY A C 1
ATOM 1072 O O . GLY A 1 128 ? -42.159 28.230 14.252 1.00 25.77 128 GLY A O 1
ATOM 1073 N N . ASP A 1 129 ? -41.953 27.879 16.480 1.00 29.69 129 ASP A N 1
ATOM 1074 C CA . ASP A 1 129 ? -43.224 27.257 16.865 1.00 29.69 129 ASP A CA 1
ATOM 1075 C C . ASP A 1 129 ? -43.866 26.209 15.936 1.00 29.69 129 ASP A C 1
ATOM 1077 O O . ASP A 1 129 ? -44.640 26.536 15.043 1.00 29.69 129 ASP A O 1
ATOM 1081 N N . GLN A 1 130 ? -43.731 24.925 16.297 1.00 35.31 130 GLN A N 1
ATOM 1082 C CA . GLN A 1 130 ? -44.815 24.213 17.001 1.00 35.31 130 GLN A CA 1
ATOM 1083 C C . GLN A 1 130 ? -44.459 22.749 17.299 1.00 35.31 130 GLN A C 1
ATOM 1085 O O . GLN A 1 130 ? -44.302 21.901 16.425 1.00 35.31 130 GLN A O 1
ATOM 1090 N N . LEU A 1 131 ? -44.380 22.481 18.601 1.00 30.84 131 LEU A N 1
ATOM 1091 C CA . LEU A 1 131 ? -44.509 21.178 19.235 1.00 30.84 131 LEU A CA 1
ATOM 1092 C C . LEU A 1 131 ? -45.896 20.584 18.923 1.00 30.84 131 LEU A C 1
ATOM 1094 O O . LEU A 1 131 ? -46.885 21.300 19.056 1.00 30.84 131 L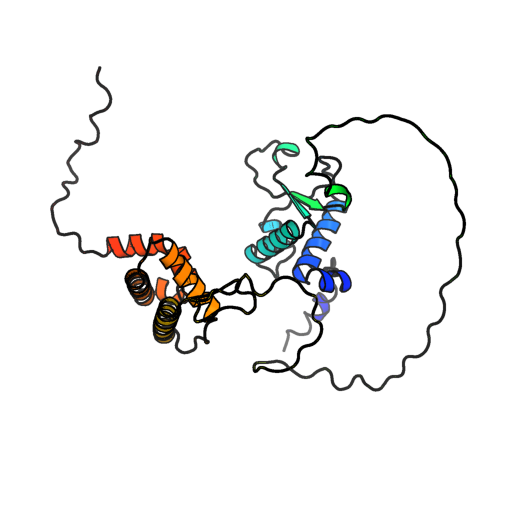EU A O 1
ATOM 1098 N N . ALA A 1 132 ? -45.982 19.279 18.649 1.00 28.77 132 ALA A N 1
ATOM 1099 C CA . ALA A 1 132 ? -46.710 18.316 19.493 1.00 28.77 132 ALA A CA 1
ATOM 1100 C C . ALA A 1 132 ? -47.105 17.035 18.737 1.00 28.77 132 ALA A C 1
ATOM 1102 O O . ALA A 1 132 ? -47.623 17.088 17.629 1.00 28.77 132 ALA A O 1
ATOM 1103 N N . HIS A 1 133 ? -47.009 15.920 19.473 1.00 27.97 133 HIS A N 1
ATOM 1104 C CA . HIS A 1 133 ? -47.811 14.699 19.323 1.00 27.97 133 HIS A CA 1
ATOM 1105 C C . HIS A 1 133 ? -47.483 13.835 18.088 1.00 27.97 133 HIS A C 1
ATOM 1107 O O . HIS A 1 133 ? -47.663 14.237 16.952 1.00 27.97 133 HIS A O 1
ATOM 1113 N N . PHE A 1 134 ? -46.987 12.608 18.232 1.00 25.27 134 PHE A N 1
ATOM 1114 C CA . PHE A 1 134 ? -47.732 11.489 18.806 1.00 25.27 134 PHE A CA 1
ATOM 1115 C C . PHE A 1 134 ? -46.797 10.439 19.421 1.00 25.27 134 PHE A C 1
ATOM 1117 O O . PHE A 1 134 ? -45.737 10.125 18.885 1.00 25.27 134 PHE A O 1
ATOM 1124 N N . THR A 1 135 ? -47.226 9.883 20.548 1.00 30.59 135 THR A N 1
ATOM 1125 C CA . THR A 1 135 ? -46.625 8.739 21.233 1.00 30.59 135 THR A CA 1
ATOM 1126 C C . THR A 1 135 ? -47.246 7.408 20.785 1.00 30.59 135 THR A C 1
ATOM 1128 O O . THR A 1 135 ? -48.365 7.373 20.284 1.00 30.59 135 THR A O 1
ATOM 1131 N N . CYS A 1 136 ? -46.522 6.336 21.135 1.00 25.47 136 CYS A N 1
ATOM 1132 C CA . CYS A 1 136 ? -47.001 5.009 21.552 1.00 25.47 136 CYS A CA 1
ATOM 1133 C C . CYS A 1 136 ? -47.421 3.987 20.468 1.00 25.47 136 CYS A C 1
ATOM 1135 O O . CYS A 1 136 ? -48.524 4.029 19.944 1.00 25.47 136 CYS A O 1
ATOM 1137 N N . ASP A 1 137 ? -46.499 3.052 20.208 1.00 27.66 137 ASP A N 1
ATOM 1138 C CA . ASP A 1 137 ? -46.578 1.627 20.595 1.00 27.66 137 ASP A CA 1
ATOM 1139 C C . ASP A 1 137 ? -47.692 0.698 20.043 1.00 27.66 137 ASP A C 1
ATOM 1141 O O . ASP A 1 137 ? -48.840 1.080 19.849 1.00 27.66 137 ASP A O 1
ATOM 1145 N N . GLN A 1 138 ? -47.314 -0.587 19.942 1.00 33.69 138 GLN A N 1
ATOM 1146 C CA . GLN A 1 138 ? -48.083 -1.811 19.620 1.00 33.69 138 GLN A CA 1
ATOM 1147 C C . GLN A 1 138 ? -48.247 -2.240 18.144 1.00 33.69 138 GLN A C 1
ATOM 1149 O O . GLN A 1 138 ? -49.149 -1.826 17.422 1.00 33.69 138 GLN A O 1
ATOM 1154 N N . SER A 1 139 ? -47.482 -3.261 17.741 1.00 35.72 139 SER A N 1
ATOM 1155 C CA . SER A 1 139 ? -48.019 -4.634 17.615 1.00 35.72 139 SER A CA 1
ATOM 1156 C C . SER A 1 139 ? -46.910 -5.643 17.281 1.00 35.72 139 SER A C 1
ATOM 1158 O O . SER A 1 139 ? -46.253 -5.587 16.246 1.00 35.72 139 SER A O 1
ATOM 1160 N N . ALA A 1 140 ? -46.707 -6.576 18.209 1.00 29.25 140 ALA A N 1
ATOM 1161 C CA . ALA A 1 140 ? -45.936 -7.797 18.032 1.00 29.25 140 ALA A CA 1
ATOM 1162 C C . ALA A 1 140 ? -46.786 -8.902 17.367 1.00 29.25 140 ALA A C 1
ATOM 1164 O O . ALA A 1 140 ? -48.013 -8.844 17.405 1.00 29.25 140 ALA A O 1
ATOM 1165 N N . HIS A 1 141 ? -46.084 -9.945 16.900 1.00 27.17 141 HIS A N 1
ATOM 1166 C CA . HIS A 1 141 ? -46.534 -11.271 16.435 1.00 27.17 141 HIS A CA 1
ATOM 1167 C C . HIS A 1 141 ? -47.015 -11.417 14.978 1.00 27.17 141 HIS A C 1
ATOM 1169 O O . HIS A 1 141 ? -48.094 -10.968 14.624 1.00 27.17 141 HIS A O 1
ATOM 1175 N N . PHE A 1 142 ? -46.276 -12.204 14.174 1.00 25.44 142 PHE A N 1
ATOM 1176 C CA . PHE A 1 142 ? -46.621 -13.621 13.934 1.00 25.44 142 PHE A CA 1
ATOM 1177 C C . PHE A 1 142 ? -45.444 -14.435 13.318 1.00 25.44 142 PHE A C 1
ATOM 1179 O O . PHE A 1 142 ? -44.999 -14.186 12.206 1.00 25.44 142 PHE A O 1
ATOM 1186 N N . THR A 1 143 ? -44.933 -15.359 14.142 1.00 32.12 143 THR A N 1
ATOM 1187 C CA . THR A 1 143 ? -44.300 -16.691 13.947 1.00 32.12 143 THR A CA 1
ATOM 1188 C C . THR A 1 143 ? -43.511 -17.115 12.690 1.00 32.12 143 THR A C 1
ATOM 1190 O O . THR A 1 143 ? -43.986 -17.073 11.561 1.00 32.12 143 THR A O 1
ATOM 1193 N N . CYS A 1 144 ? -42.366 -17.748 12.984 1.00 33.22 144 CYS A N 1
ATOM 1194 C CA . CYS A 1 144 ? -41.670 -18.783 12.213 1.00 33.22 144 CYS A CA 1
ATOM 1195 C C . CYS A 1 144 ? -42.489 -20.087 12.156 1.00 33.22 144 CYS A C 1
ATOM 1197 O O . CYS A 1 144 ? -42.870 -20.572 13.216 1.00 33.22 144 CYS A O 1
ATOM 1199 N N . ASP A 1 145 ? -42.711 -20.651 10.963 1.00 30.77 145 ASP A N 1
ATOM 1200 C CA . ASP A 1 145 ? -42.452 -22.071 10.657 1.00 30.77 145 ASP A CA 1
ATOM 1201 C C . ASP A 1 145 ? -42.810 -22.403 9.200 1.00 30.77 145 ASP A C 1
ATOM 1203 O O . ASP A 1 145 ? -43.940 -22.180 8.771 1.00 30.77 145 ASP A O 1
ATOM 1207 N N . GLN A 1 146 ? -41.846 -22.964 8.463 1.00 38.34 146 GLN A N 1
ATOM 1208 C CA . GLN A 1 146 ? -42.009 -24.164 7.628 1.00 38.34 146 GLN A CA 1
ATOM 1209 C C . GLN A 1 146 ? -40.683 -24.470 6.920 1.00 38.34 146 GLN A C 1
ATOM 1211 O O . GLN A 1 146 ? -40.303 -23.854 5.927 1.00 38.34 146 GLN A O 1
ATOM 1216 N N . SER A 1 147 ? -39.977 -25.457 7.467 1.00 35.25 147 SER A N 1
ATOM 1217 C CA . SER A 1 147 ? -38.932 -26.200 6.773 1.00 35.25 147 SER A CA 1
ATOM 1218 C C . SER A 1 147 ? -39.526 -27.520 6.287 1.00 35.25 147 SER A C 1
ATOM 1220 O O . SER A 1 147 ? -40.144 -28.231 7.071 1.00 35.25 147 SER A O 1
ATOM 1222 N N . ALA A 1 148 ? -39.352 -27.827 5.002 1.00 31.91 148 ALA A N 1
ATOM 1223 C CA . ALA A 1 148 ? -39.149 -29.173 4.460 1.00 31.91 148 ALA A CA 1
ATOM 1224 C C . ALA A 1 148 ? -39.158 -29.091 2.930 1.00 31.91 148 ALA A C 1
ATOM 1226 O O . ALA A 1 148 ? -40.189 -28.811 2.330 1.00 31.91 148 ALA A O 1
ATOM 1227 N N . HIS A 1 149 ? -37.994 -29.298 2.315 1.00 29.62 149 HIS A N 1
ATOM 1228 C CA . HIS A 1 149 ? -37.753 -30.306 1.274 1.00 29.62 149 HIS A CA 1
ATOM 1229 C C . HIS A 1 149 ? -36.456 -29.965 0.532 1.00 29.62 149 HIS A C 1
ATOM 1231 O O . HIS A 1 149 ? -36.434 -29.258 -0.470 1.00 29.62 149 HIS A O 1
ATOM 1237 N N . PHE A 1 150 ? -35.357 -30.500 1.064 1.00 27.17 150 PHE A N 1
ATOM 1238 C CA . PHE A 1 150 ? -34.175 -30.816 0.275 1.00 27.17 150 PHE A CA 1
ATOM 1239 C C . PHE A 1 150 ? -34.472 -32.101 -0.503 1.00 27.17 150 PHE A C 1
ATOM 1241 O O . PHE A 1 150 ? -34.851 -33.106 0.101 1.00 27.17 150 PHE A O 1
ATOM 1248 N N . THR A 1 151 ? -34.246 -32.092 -1.812 1.00 36.00 151 THR A N 1
ATOM 1249 C CA . THR A 1 151 ? -33.939 -33.313 -2.560 1.00 36.00 151 THR A CA 1
ATOM 1250 C C . THR A 1 151 ? -32.493 -33.236 -3.018 1.00 36.00 151 THR A C 1
ATOM 1252 O O . THR A 1 151 ? -32.082 -32.291 -3.690 1.00 36.00 151 THR A O 1
ATOM 1255 N N . SER A 1 152 ? -31.743 -34.236 -2.559 1.00 43.38 152 SER A N 1
ATOM 1256 C CA . SER A 1 152 ? -30.444 -34.671 -3.060 1.00 43.38 152 SER A CA 1
ATOM 1257 C C . SER A 1 152 ? -30.485 -34.862 -4.581 1.00 43.38 152 SER A C 1
ATOM 1259 O O . SER A 1 152 ? -31.551 -35.159 -5.114 1.00 43.38 152 SER A O 1
ATOM 1261 N N . ASP A 1 153 ? -29.321 -34.719 -5.226 1.00 37.78 153 ASP A N 1
ATOM 1262 C CA . ASP A 1 153 ? -28.969 -35.250 -6.563 1.00 37.78 153 ASP A CA 1
ATOM 1263 C C . ASP A 1 153 ? -28.580 -34.245 -7.664 1.00 37.78 153 ASP A C 1
ATOM 1265 O O . ASP A 1 153 ? -28.695 -34.568 -8.841 1.00 37.78 153 ASP A O 1
ATOM 1269 N N . GLN A 1 154 ? -28.012 -33.074 -7.328 1.00 42.12 154 GLN A N 1
ATOM 1270 C CA . GLN A 1 154 ? -27.192 -32.290 -8.286 1.00 42.12 154 GLN A CA 1
ATOM 1271 C C . GLN A 1 154 ? -25.953 -31.609 -7.657 1.00 42.12 154 GLN A C 1
ATOM 1273 O O . GLN A 1 154 ? -25.521 -30.548 -8.101 1.00 42.12 154 GLN A O 1
ATOM 1278 N N . ILE A 1 155 ? -25.344 -32.216 -6.630 1.00 38.19 155 ILE A N 1
ATOM 1279 C CA . ILE A 1 155 ? -24.028 -31.799 -6.094 1.00 38.19 155 ILE A CA 1
ATOM 1280 C C . ILE A 1 155 ? -22.977 -32.816 -6.542 1.00 38.19 155 ILE A C 1
ATOM 1282 O O . ILE A 1 155 ? -22.375 -33.493 -5.720 1.00 38.19 155 ILE A O 1
ATOM 1286 N N . ASP A 1 156 ? -22.793 -32.958 -7.854 1.00 34.16 156 ASP A N 1
ATOM 1287 C CA . ASP A 1 156 ? -21.797 -33.897 -8.388 1.00 34.16 156 ASP A CA 1
ATOM 1288 C C . ASP A 1 156 ? -20.976 -33.330 -9.553 1.00 34.16 156 ASP A C 1
ATOM 1290 O O . ASP A 1 156 ? -20.458 -34.069 -10.383 1.00 34.16 156 ASP A O 1
ATOM 1294 N N . HIS A 1 157 ? -20.809 -31.999 -9.629 1.00 31.33 157 HIS A N 1
ATOM 1295 C CA . HIS A 1 157 ? -19.904 -31.436 -10.641 1.00 31.33 157 HIS A CA 1
ATOM 1296 C C . HIS A 1 157 ? -19.105 -30.173 -10.277 1.00 31.33 157 HIS A C 1
ATOM 1298 O O . HIS A 1 157 ? -18.496 -29.571 -11.159 1.00 31.33 157 HIS A O 1
ATOM 1304 N N . LEU A 1 158 ? -19.041 -29.770 -9.002 1.00 32.62 158 LEU A N 1
ATOM 1305 C CA . LEU A 1 158 ? -18.387 -28.509 -8.594 1.00 32.62 158 LEU A CA 1
ATOM 1306 C C . LEU A 1 158 ? -17.084 -28.660 -7.796 1.00 32.62 158 LEU A C 1
ATOM 1308 O O . LEU A 1 158 ? -16.658 -27.717 -7.135 1.00 32.62 158 LEU A O 1
ATOM 1312 N N . LEU A 1 159 ? -16.409 -29.809 -7.885 1.00 37.28 159 LEU A N 1
ATOM 1313 C CA . LEU A 1 159 ? -15.065 -29.974 -7.323 1.00 37.28 159 LEU A CA 1
ATOM 1314 C C . LEU A 1 159 ? -14.140 -30.714 -8.289 1.00 37.28 159 LEU A C 1
ATOM 1316 O O . LEU A 1 159 ? -13.900 -31.908 -8.139 1.00 37.28 159 LEU A O 1
ATOM 1320 N N . THR A 1 160 ? -13.562 -29.995 -9.252 1.00 31.36 160 THR A N 1
ATOM 1321 C CA . THR A 1 160 ? -12.282 -30.392 -9.858 1.00 31.36 160 THR A CA 1
ATOM 1322 C C . THR A 1 160 ? -11.506 -29.149 -10.312 1.00 31.36 160 THR A C 1
ATOM 1324 O O . THR A 1 160 ? -11.898 -28.460 -11.243 1.00 31.36 160 THR A O 1
ATOM 1327 N N . GLU A 1 161 ? -10.433 -28.878 -9.566 1.00 31.33 161 GLU A N 1
ATOM 1328 C CA . GLU A 1 161 ? -9.126 -28.366 -10.007 1.00 31.33 161 GLU A CA 1
ATOM 1329 C C . GLU A 1 161 ? -8.997 -27.002 -10.720 1.00 31.33 161 GLU A C 1
ATOM 1331 O O . GLU A 1 161 ? -9.303 -26.813 -11.887 1.00 31.3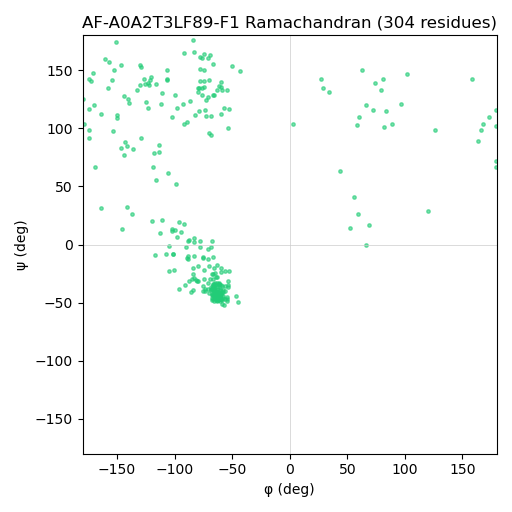3 161 GLU A O 1
ATOM 1336 N N . ASN A 1 162 ? -8.396 -26.070 -9.973 1.00 34.75 162 ASN A N 1
ATOM 1337 C CA . ASN A 1 162 ? -7.125 -25.391 -10.258 1.00 34.75 162 ASN A CA 1
ATOM 1338 C C . ASN A 1 162 ? -6.703 -25.074 -11.718 1.00 34.75 162 ASN A C 1
ATOM 1340 O O . ASN A 1 162 ? -6.411 -25.957 -12.518 1.00 34.75 162 ASN A O 1
ATOM 1344 N N . THR A 1 163 ? -6.296 -23.802 -11.854 1.00 30.94 163 THR A N 1
ATOM 1345 C CA . THR A 1 163 ? -5.187 -23.229 -12.663 1.00 30.94 163 THR A CA 1
ATOM 1346 C C . THR A 1 163 ? -5.486 -22.631 -14.052 1.00 30.94 163 THR A C 1
ATOM 1348 O O . THR A 1 163 ? -5.843 -23.323 -14.991 1.00 30.94 163 THR A O 1
ATOM 1351 N N . THR A 1 164 ? -5.136 -21.335 -14.148 1.00 35.47 164 THR A N 1
ATOM 1352 C CA . THR A 1 164 ? -4.580 -20.561 -15.289 1.00 35.47 164 THR A CA 1
ATOM 1353 C C . THR A 1 164 ? -5.386 -20.293 -16.576 1.00 35.47 164 THR A C 1
ATOM 1355 O O . THR A 1 164 ? -5.644 -21.185 -17.366 1.00 35.47 164 THR A O 1
ATOM 1358 N N . GLU A 1 165 ? -5.546 -18.977 -16.808 1.00 33.69 165 GLU A N 1
ATOM 1359 C CA . GLU A 1 165 ? -5.383 -18.198 -18.059 1.00 33.69 165 GLU A CA 1
ATOM 1360 C C . GLU A 1 165 ? -6.394 -18.248 -19.226 1.00 33.69 165 GLU A C 1
ATOM 1362 O O . GLU A 1 165 ? -6.797 -19.303 -19.698 1.00 33.69 165 GLU A O 1
ATOM 1367 N N . ASN A 1 166 ? -6.617 -17.030 -19.768 1.00 32.16 166 ASN A N 1
ATOM 1368 C CA . ASN A 1 166 ? -7.133 -16.643 -21.099 1.00 32.16 166 ASN A CA 1
ATOM 1369 C C . ASN A 1 166 ? -8.664 -16.685 -21.285 1.00 32.16 166 ASN A C 1
ATOM 1371 O O . ASN A 1 166 ? -9.321 -17.577 -20.779 1.00 32.16 166 ASN A O 1
ATOM 1375 N N . THR A 1 167 ? -9.364 -15.801 -22.008 1.00 30.75 167 THR A N 1
ATOM 1376 C CA . THR A 1 167 ? -9.112 -14.565 -22.774 1.00 30.75 167 THR A CA 1
ATOM 1377 C C . THR A 1 167 ? -10.514 -14.049 -23.167 1.00 30.75 167 THR A C 1
ATOM 1379 O O . THR A 1 167 ? -11.384 -14.858 -23.456 1.00 30.75 167 THR A O 1
ATOM 1382 N N . THR A 1 168 ? -10.693 -12.727 -23.113 1.00 38.06 168 THR A N 1
ATOM 1383 C CA . THR A 1 168 ? -11.613 -11.811 -23.834 1.00 38.06 168 THR A CA 1
ATOM 1384 C C . THR A 1 168 ? -12.988 -12.256 -24.394 1.00 38.06 168 THR A C 1
ATOM 1386 O O . THR A 1 168 ? -13.106 -13.267 -25.071 1.00 38.06 168 THR A O 1
ATOM 1389 N N . GLU A 1 169 ? -13.941 -11.307 -24.274 1.00 35.53 169 GLU A N 1
ATOM 1390 C CA . GLU A 1 169 ? -15.252 -11.167 -24.966 1.00 35.53 169 GLU A CA 1
ATOM 1391 C C . GLU A 1 169 ? -16.351 -12.076 -24.382 1.00 35.53 169 GLU A C 1
ATOM 1393 O O . GLU A 1 169 ? -16.103 -13.231 -24.078 1.00 35.53 169 GLU A O 1
ATOM 1398 N N . THR A 1 170 ? -17.588 -11.681 -24.075 1.00 34.09 170 THR A N 1
ATOM 1399 C CA . THR A 1 170 ? -18.556 -10.650 -24.513 1.00 34.09 170 THR A CA 1
ATOM 1400 C C . THR A 1 170 ? -19.676 -10.764 -23.433 1.00 34.09 170 THR A C 1
ATOM 1402 O O . THR A 1 170 ? -19.852 -11.832 -22.857 1.00 34.09 170 THR A O 1
ATOM 1405 N N . THR A 1 171 ? -20.448 -9.789 -22.960 1.00 35.78 171 THR A N 1
ATOM 1406 C CA . THR A 1 171 ? -21.263 -8.783 -23.629 1.00 35.78 171 THR A CA 1
ATOM 1407 C C . THR A 1 171 ? -21.798 -7.867 -22.529 1.00 35.78 171 THR A C 1
ATOM 1409 O O . THR A 1 171 ? -22.135 -8.302 -21.427 1.00 35.78 171 THR A O 1
ATOM 1412 N N . GLU A 1 172 ? -21.863 -6.593 -22.872 1.00 47.97 172 GLU A N 1
ATOM 1413 C CA . GLU A 1 172 ? -22.594 -5.528 -22.209 1.00 47.97 172 GLU A CA 1
ATOM 1414 C C . GLU A 1 172 ? -24.006 -5.950 -21.782 1.00 47.97 172 GLU A C 1
ATOM 1416 O O . GLU A 1 172 ? -24.651 -6.748 -22.457 1.00 47.97 172 GLU A O 1
ATOM 1421 N N . LEU A 1 173 ? -24.487 -5.364 -20.685 1.00 34.03 173 LEU A N 1
ATOM 1422 C CA . LEU A 1 173 ? -25.752 -4.622 -20.595 1.00 34.03 173 LEU A CA 1
ATOM 1423 C C . LEU A 1 173 ? -26.072 -4.420 -19.110 1.00 34.03 173 LEU A C 1
ATOM 1425 O O . LEU A 1 173 ? -26.538 -5.334 -18.452 1.00 34.03 173 LEU A O 1
ATOM 1429 N N . PHE A 1 174 ? -25.757 -3.235 -18.586 1.00 30.81 174 PHE A N 1
ATOM 1430 C CA . PHE A 1 174 ? -26.644 -2.405 -17.759 1.00 30.81 174 PHE A CA 1
ATOM 1431 C C . PHE A 1 174 ? -25.916 -1.085 -17.498 1.00 30.81 174 PHE A C 1
ATOM 1433 O O . PHE A 1 174 ? -25.091 -0.935 -16.599 1.00 30.81 174 PHE A O 1
ATOM 1440 N N . SER A 1 175 ? -26.183 -0.141 -18.394 1.00 37.44 175 SER A N 1
ATOM 1441 C CA . SER A 1 175 ? -25.724 1.236 -18.333 1.00 37.44 175 SER A CA 1
ATOM 1442 C C . SER A 1 175 ? -26.491 1.981 -17.244 1.00 37.44 175 SER A C 1
ATOM 1444 O O . SER A 1 175 ? -27.710 2.096 -17.325 1.00 37.44 175 SER A O 1
ATOM 1446 N N . SER A 1 176 ? -25.767 2.572 -16.296 1.00 34.38 176 SER A N 1
ATOM 1447 C CA . SER A 1 176 ? -26.257 3.718 -15.531 1.00 34.38 176 SER A CA 1
ATOM 1448 C C . SER A 1 176 ? -25.262 4.853 -15.709 1.00 34.38 176 SER A C 1
ATOM 1450 O O . SER A 1 176 ? -24.072 4.731 -15.424 1.00 34.38 176 SER A O 1
ATOM 1452 N N . GLN A 1 177 ? -25.776 5.916 -16.312 1.00 45.34 177 GLN A N 1
ATOM 1453 C CA . GLN A 1 177 ? -25.061 7.064 -16.837 1.00 45.34 177 GLN A CA 1
ATOM 1454 C C . GLN A 1 177 ? -24.294 7.825 -15.750 1.00 45.34 177 GLN A C 1
ATOM 1456 O O . GLN A 1 177 ? -24.847 8.095 -14.689 1.00 45.34 177 GLN A O 1
ATOM 1461 N N . ASN A 1 178 ? -23.046 8.204 -16.056 1.00 39.38 178 ASN A N 1
ATOM 1462 C CA . ASN A 1 178 ? -22.519 9.557 -15.836 1.00 39.38 178 ASN A CA 1
ATOM 1463 C C . ASN A 1 178 ? -21.143 9.744 -16.526 1.00 39.38 178 ASN A C 1
ATOM 1465 O O . ASN A 1 178 ? -20.186 9.021 -16.259 1.00 39.38 178 ASN A O 1
ATOM 1469 N N . SER A 1 179 ? -21.094 10.713 -17.453 1.00 43.97 179 SER A N 1
ATOM 1470 C CA . SER A 1 179 ? -19.920 11.455 -17.970 1.00 43.97 179 SER A CA 1
ATOM 1471 C C . SER A 1 179 ? -18.617 10.691 -18.300 1.00 43.97 179 SER A C 1
ATOM 1473 O O . SER A 1 179 ? -17.547 10.965 -17.757 1.00 43.97 179 SER A O 1
ATOM 1475 N N . SER A 1 180 ? -18.648 9.778 -19.276 1.00 47.38 180 SER A N 1
ATOM 1476 C CA . SER A 1 180 ? -17.439 9.057 -19.733 1.00 47.38 180 SER A CA 1
ATOM 1477 C C . SER A 1 180 ? -16.644 9.756 -20.853 1.00 47.38 180 SER A C 1
ATOM 1479 O O . SER A 1 180 ? -15.505 9.374 -21.113 1.00 47.38 180 SER A O 1
ATOM 1481 N N . ALA A 1 181 ? -17.194 10.786 -21.506 1.00 48.12 181 ALA A N 1
ATOM 1482 C CA . ALA A 1 181 ? -16.560 11.412 -22.675 1.00 48.12 181 ALA A CA 1
ATOM 1483 C C . ALA A 1 181 ? -15.500 12.485 -22.336 1.00 48.12 181 ALA A C 1
ATOM 1485 O O . ALA A 1 181 ? -14.567 12.675 -23.112 1.00 48.12 181 ALA A O 1
ATOM 1486 N N . ASP A 1 182 ? -15.569 13.128 -21.164 1.00 55.06 182 ASP A N 1
ATOM 1487 C CA . ASP A 1 182 ? -14.684 14.260 -20.820 1.00 55.06 182 ASP A CA 1
ATOM 1488 C C . ASP A 1 182 ? -13.302 13.853 -20.267 1.00 55.06 182 ASP A C 1
ATOM 1490 O O . ASP A 1 182 ? -12.402 14.685 -20.122 1.00 55.06 182 ASP A O 1
ATOM 1494 N N . ASN A 1 183 ? -13.093 12.568 -19.961 1.00 59.81 183 ASN A N 1
ATOM 1495 C CA . ASN A 1 183 ? -11.847 12.079 -19.355 1.00 59.81 183 ASN A CA 1
ATOM 1496 C C . ASN A 1 183 ? -10.882 11.398 -20.338 1.00 59.81 183 ASN A C 1
ATOM 1498 O O . ASN A 1 183 ? -9.739 11.115 -19.966 1.00 59.81 183 ASN A O 1
ATOM 1502 N N . LEU A 1 184 ? -11.300 11.159 -21.583 1.00 68.12 184 LEU A N 1
ATOM 1503 C CA . LEU A 1 184 ? -10.446 10.557 -22.606 1.00 68.12 184 LEU A CA 1
ATOM 1504 C C . LEU A 1 184 ? -9.422 11.579 -23.103 1.00 68.12 184 LEU A C 1
ATOM 1506 O O . LEU A 1 184 ? -9.732 12.749 -23.334 1.00 68.12 184 LEU A O 1
ATOM 1510 N N . LYS A 1 185 ? -8.163 11.156 -23.236 1.00 78.88 185 LYS A N 1
ATOM 1511 C CA . LYS A 1 185 ? -7.083 12.061 -23.642 1.00 78.88 185 LYS A CA 1
ATOM 1512 C C . LYS A 1 185 ? -6.828 11.913 -25.142 1.00 78.88 185 LYS A C 1
ATOM 1514 O O . LYS A 1 185 ? -6.389 10.847 -25.560 1.00 78.88 185 LYS A O 1
ATOM 1519 N N . PRO A 1 186 ? -7.020 12.973 -25.953 1.00 72.62 186 PRO A N 1
ATOM 1520 C CA . PRO A 1 186 ? -6.971 12.869 -27.417 1.00 72.62 186 PRO A CA 1
ATOM 1521 C C . PRO A 1 186 ? -5.580 12.509 -27.961 1.00 72.62 186 PRO A C 1
ATOM 1523 O O . PRO A 1 186 ? -5.464 12.006 -29.067 1.00 72.62 186 PRO A O 1
ATOM 1526 N N . ASN A 1 187 ? -4.525 12.727 -27.169 1.00 79.38 187 ASN A N 1
ATOM 1527 C CA . ASN A 1 187 ? -3.141 12.401 -27.527 1.00 79.38 187 ASN A CA 1
ATOM 1528 C C . ASN A 1 187 ? -2.626 11.111 -26.855 1.00 79.38 187 ASN A C 1
ATOM 1530 O O . ASN A 1 187 ? -1.415 10.882 -26.817 1.00 79.38 187 ASN A O 1
ATOM 1534 N N . ALA A 1 188 ? -3.508 10.311 -26.245 1.00 84.12 188 ALA A N 1
ATOM 1535 C CA . ALA A 1 188 ? -3.140 9.038 -25.639 1.00 84.12 188 ALA A CA 1
ATOM 1536 C C . ALA A 1 188 ? -3.182 7.918 -26.682 1.00 84.12 188 ALA A C 1
ATOM 1538 O O . ALA A 1 188 ? -4.221 7.668 -27.283 1.00 84.12 188 ALA A O 1
ATOM 1539 N N . VAL A 1 189 ? -2.060 7.220 -26.855 1.00 88.56 189 VAL A N 1
ATOM 1540 C CA . VAL A 1 189 ? -1.985 6.012 -27.695 1.00 88.56 189 VAL A CA 1
ATOM 1541 C C . VAL A 1 189 ? -2.514 4.798 -26.937 1.00 88.56 189 VAL A C 1
ATOM 1543 O O . VAL A 1 189 ? -3.092 3.894 -27.527 1.00 88.56 189 VAL A O 1
ATOM 1546 N N . ILE A 1 190 ? -2.348 4.793 -25.615 1.00 86.94 190 ILE A N 1
ATOM 1547 C CA . ILE A 1 190 ? -2.888 3.764 -24.735 1.00 86.94 190 ILE A CA 1
ATOM 1548 C C . ILE A 1 190 ? -3.574 4.426 -23.548 1.00 86.94 190 ILE A C 1
ATOM 1550 O O . ILE A 1 190 ? -3.024 5.349 -22.942 1.00 86.94 190 ILE A O 1
ATOM 1554 N N . GLN A 1 191 ? -4.779 3.971 -23.216 1.00 89.50 191 GLN A N 1
ATOM 1555 C CA . GLN A 1 191 ? -5.536 4.458 -22.069 1.00 89.50 191 GLN A CA 1
ATOM 1556 C C . GLN A 1 191 ? -6.482 3.387 -21.533 1.00 89.50 191 GLN A C 1
ATOM 1558 O O . GLN A 1 191 ? -6.974 2.541 -22.273 1.00 89.50 191 GLN A O 1
ATOM 1563 N N . THR A 1 192 ? -6.751 3.435 -20.231 1.00 88.12 192 THR A N 1
ATOM 1564 C CA . THR A 1 192 ? -7.813 2.632 -19.615 1.00 88.12 192 THR A CA 1
ATOM 1565 C C . THR A 1 192 ? -9.188 3.092 -20.108 1.00 88.12 192 THR A C 1
ATOM 1567 O O . THR A 1 192 ? -9.325 4.285 -20.381 1.00 88.12 192 THR A O 1
ATOM 1570 N N . PRO A 1 193 ? -10.226 2.233 -20.095 1.00 80.69 193 PRO A N 1
ATOM 1571 C CA . PRO A 1 193 ? -11.583 2.607 -20.516 1.00 80.69 193 PRO A CA 1
ATOM 1572 C C . PRO A 1 193 ? -12.146 3.846 -19.798 1.00 80.69 193 PRO A C 1
ATOM 1574 O O . PRO A 1 193 ? -12.870 4.635 -20.388 1.00 80.69 193 PRO A O 1
ATOM 1577 N N . LEU A 1 194 ? -11.750 4.065 -18.537 1.00 77.94 194 LEU A N 1
ATOM 1578 C CA . LEU A 1 194 ? -12.139 5.236 -17.737 1.00 77.94 194 LEU A CA 1
ATOM 1579 C C . LEU A 1 194 ? -11.214 6.464 -17.924 1.00 77.94 194 LEU A C 1
ATOM 1581 O O . LEU A 1 194 ? -11.328 7.434 -17.181 1.00 77.94 194 LEU A O 1
ATOM 1585 N N . GLY A 1 195 ? -10.213 6.416 -18.811 1.00 80.00 195 GLY A N 1
ATOM 1586 C CA . GLY A 1 195 ? -9.239 7.501 -19.041 1.00 80.00 195 GLY A CA 1
ATOM 1587 C C . GLY A 1 195 ? -8.285 7.807 -17.869 1.00 80.00 195 GLY A C 1
ATOM 1588 O O . GLY A 1 195 ? -7.411 8.668 -17.972 1.00 80.00 195 GLY A O 1
ATOM 1589 N N . LYS A 1 196 ? -8.407 7.089 -16.744 1.00 85.38 196 LYS A N 1
ATOM 1590 C CA . LYS A 1 196 ? -7.666 7.349 -15.497 1.00 85.38 196 LYS A CA 1
ATOM 1591 C C . LYS A 1 196 ? -6.155 7.155 -15.626 1.00 85.38 196 LYS A C 1
ATOM 1593 O O . LYS A 1 196 ? -5.386 7.877 -14.993 1.00 85.38 196 LYS A O 1
ATOM 1598 N N . LYS A 1 197 ? -5.722 6.168 -16.410 1.00 89.88 197 LYS A N 1
ATOM 1599 C CA . LYS A 1 197 ? -4.314 5.949 -16.759 1.00 89.88 197 LYS A CA 1
ATOM 1600 C C . LYS A 1 197 ? -4.185 5.983 -18.266 1.00 89.88 197 LYS A C 1
ATOM 1602 O O . LYS A 1 197 ? -5.029 5.429 -18.964 1.00 89.88 197 LYS A O 1
ATOM 1607 N N . TRP A 1 198 ? -3.139 6.642 -18.740 1.00 91.75 198 TRP A N 1
ATOM 1608 C CA . TRP A 1 198 ? -2.898 6.820 -20.163 1.00 91.75 198 TRP A CA 1
ATOM 1609 C C . TRP A 1 198 ? -1.434 7.165 -20.437 1.00 91.75 198 TRP A C 1
ATOM 1611 O O . TRP A 1 198 ? -0.735 7.654 -19.543 1.00 91.75 198 TRP A O 1
ATOM 1621 N N . GLY A 1 199 ? -0.988 6.943 -21.670 1.00 89.38 199 GLY A N 1
ATOM 1622 C CA . GLY A 1 199 ? 0.350 7.277 -22.159 1.00 89.38 199 GLY A CA 1
ATOM 1623 C C . GLY A 1 199 ? 0.342 7.680 -23.635 1.00 89.38 199 GLY A C 1
ATOM 1624 O O . GLY A 1 199 ? -0.556 7.302 -24.390 1.00 89.38 199 GLY A O 1
ATOM 1625 N N . ARG A 1 200 ? 1.329 8.483 -24.039 1.00 91.62 200 ARG A N 1
ATOM 1626 C CA . ARG A 1 200 ? 1.586 8.890 -25.431 1.00 91.62 200 ARG A CA 1
ATOM 1627 C C . ARG A 1 200 ? 2.412 7.826 -26.167 1.00 91.62 200 ARG A C 1
ATOM 1629 O O . ARG A 1 200 ? 2.875 6.864 -25.557 1.00 91.62 200 ARG A O 1
ATOM 1636 N N . ALA A 1 201 ? 2.637 8.033 -27.466 1.00 90.06 201 ALA A N 1
ATOM 1637 C CA . ALA A 1 201 ? 3.475 7.161 -28.296 1.00 90.06 201 ALA A CA 1
ATOM 1638 C C . ALA A 1 201 ? 4.886 6.962 -27.707 1.00 90.06 201 ALA A C 1
ATOM 1640 O O . ALA A 1 201 ? 5.348 5.830 -27.561 1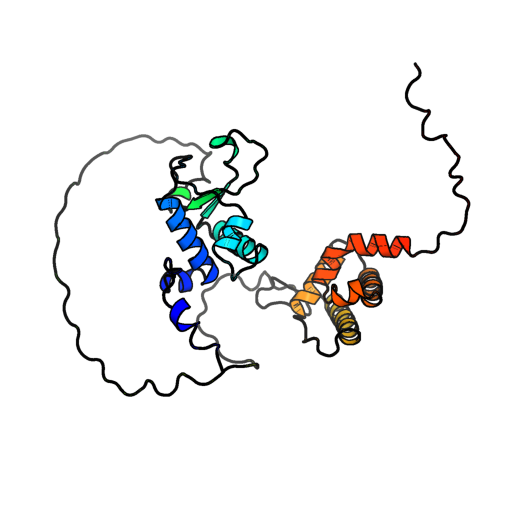.00 90.06 201 ALA A O 1
ATOM 1641 N N . ASP A 1 202 ? 5.537 8.052 -27.295 1.00 90.19 202 ASP A N 1
ATOM 1642 C CA . ASP A 1 202 ? 6.897 8.017 -26.740 1.00 90.19 202 ASP A CA 1
ATOM 1643 C C . ASP A 1 202 ? 6.954 7.294 -25.385 1.00 90.19 202 ASP A C 1
ATOM 1645 O O . ASP A 1 202 ? 7.896 6.549 -25.099 1.00 90.19 202 ASP A O 1
ATOM 1649 N N . ASP A 1 203 ? 5.908 7.454 -24.566 1.00 92.12 203 ASP A N 1
ATOM 1650 C CA . ASP A 1 203 ? 5.792 6.784 -23.268 1.00 92.12 203 ASP A CA 1
ATOM 1651 C C . ASP A 1 203 ? 5.669 5.263 -23.447 1.00 92.12 203 ASP A C 1
ATOM 1653 O O . ASP A 1 203 ? 6.311 4.493 -22.730 1.00 92.12 203 ASP A O 1
ATOM 1657 N N . LEU A 1 204 ? 4.872 4.826 -24.429 1.00 91.50 204 LEU A N 1
ATOM 1658 C CA . LEU A 1 204 ? 4.711 3.414 -24.775 1.00 91.50 204 LEU A CA 1
ATOM 1659 C C . LEU A 1 204 ? 5.996 2.827 -25.372 1.00 91.50 204 LEU A C 1
ATOM 1661 O O . LEU A 1 204 ? 6.408 1.738 -24.979 1.00 91.50 204 LEU A O 1
ATOM 1665 N N . THR A 1 205 ? 6.666 3.567 -26.254 1.00 92.56 205 THR A N 1
ATOM 1666 C CA . THR A 1 205 ? 7.943 3.147 -26.855 1.00 92.56 205 THR A CA 1
ATOM 1667 C C . THR A 1 205 ? 9.012 2.944 -25.779 1.00 92.56 205 THR A C 1
ATOM 1669 O O . THR A 1 205 ? 9.718 1.935 -25.760 1.00 92.56 205 THR A O 1
ATOM 1672 N N . THR A 1 206 ? 9.087 3.864 -24.814 1.00 91.44 206 THR A N 1
ATOM 1673 C CA . THR A 1 206 ? 9.999 3.748 -23.669 1.00 91.44 206 THR A CA 1
ATOM 1674 C C . THR A 1 206 ? 9.619 2.565 -22.769 1.00 91.44 206 THR A C 1
ATOM 1676 O O . THR A 1 206 ? 10.497 1.843 -22.299 1.00 91.44 206 THR A O 1
ATOM 1679 N N . ALA A 1 207 ? 8.322 2.305 -22.558 1.00 93.75 207 ALA A N 1
ATOM 1680 C CA . ALA A 1 207 ? 7.853 1.147 -21.790 1.00 93.75 207 ALA A CA 1
ATOM 1681 C C . ALA A 1 207 ? 8.269 -0.184 -22.431 1.00 93.75 207 ALA A C 1
ATOM 1683 O O . ALA A 1 207 ? 8.756 -1.073 -21.734 1.00 93.75 207 ALA A O 1
ATOM 1684 N N . GLN A 1 208 ? 8.118 -0.306 -23.751 1.00 93.25 208 GLN A N 1
ATOM 1685 C CA . GLN A 1 208 ? 8.545 -1.481 -24.515 1.00 93.25 208 GLN A CA 1
ATOM 1686 C C . GLN A 1 208 ? 10.062 -1.674 -24.449 1.00 93.25 208 GLN A C 1
ATOM 1688 O O . GLN A 1 208 ? 10.540 -2.791 -24.253 1.00 93.25 208 GLN A O 1
ATOM 1693 N N . TRP A 1 209 ? 10.830 -0.585 -24.540 1.00 95.31 209 TRP A N 1
ATOM 1694 C CA . TRP A 1 209 ? 12.282 -0.643 -24.384 1.00 95.31 209 TRP A CA 1
ATOM 1695 C C . TRP A 1 209 ? 12.695 -1.144 -22.991 1.00 95.31 209 TRP A C 1
ATOM 1697 O O . TRP A 1 209 ? 13.559 -2.015 -22.881 1.00 95.31 209 TRP A O 1
ATOM 1707 N N . ILE A 1 210 ? 12.041 -0.656 -21.929 1.00 93.19 210 ILE A N 1
ATOM 1708 C CA . ILE A 1 210 ? 12.273 -1.121 -20.554 1.00 93.19 210 ILE A CA 1
ATOM 1709 C C . ILE A 1 210 ? 11.936 -2.610 -20.422 1.00 93.19 210 ILE A C 1
ATOM 1711 O O . ILE A 1 210 ? 12.719 -3.357 -19.842 1.00 93.19 210 ILE A O 1
ATOM 1715 N N . HIS A 1 211 ? 10.812 -3.071 -20.981 1.00 93.62 211 HIS A N 1
ATOM 1716 C CA . HIS A 1 211 ? 10.419 -4.485 -20.914 1.00 93.62 211 HIS A CA 1
ATOM 1717 C C . HIS A 1 211 ? 11.440 -5.397 -21.598 1.00 93.62 211 HIS A C 1
ATOM 1719 O O . HIS A 1 211 ? 11.847 -6.400 -21.018 1.00 93.62 211 HIS A O 1
ATOM 1725 N N . LYS A 1 212 ? 11.964 -4.988 -22.759 1.00 93.00 212 LYS A N 1
ATOM 1726 C CA . LYS A 1 212 ? 13.038 -5.715 -23.447 1.00 93.00 212 LYS A CA 1
ATOM 1727 C C . LYS A 1 212 ? 14.276 -5.913 -22.562 1.00 93.00 212 LYS A C 1
ATOM 1729 O O . LYS A 1 212 ? 14.864 -6.986 -22.572 1.00 93.00 212 LYS A O 1
ATOM 1734 N N . ARG A 1 213 ? 14.655 -4.903 -21.773 1.00 91.62 213 ARG A N 1
ATOM 1735 C CA . ARG A 1 213 ? 15.763 -4.989 -20.801 1.00 91.62 213 ARG A CA 1
ATOM 1736 C C . ARG A 1 213 ? 15.426 -5.867 -19.593 1.00 91.62 213 ARG A C 1
ATOM 1738 O O . ARG A 1 213 ? 16.301 -6.526 -19.045 1.00 91.62 213 ARG A O 1
ATOM 1745 N N . VAL A 1 214 ? 14.164 -5.899 -19.167 1.00 91.25 214 VAL A N 1
ATOM 1746 C CA . VAL A 1 214 ? 13.713 -6.817 -18.107 1.00 91.25 214 VAL A CA 1
ATOM 1747 C C . VAL A 1 214 ? 13.849 -8.268 -18.561 1.00 91.25 214 VAL A C 1
ATOM 1749 O O . VAL A 1 214 ? 14.353 -9.077 -17.790 1.00 91.25 214 VAL A O 1
ATOM 1752 N N . LEU A 1 215 ? 13.489 -8.579 -19.809 1.00 90.62 215 LEU A N 1
ATOM 1753 C CA . LEU A 1 215 ? 13.623 -9.925 -20.380 1.00 90.62 215 LEU A CA 1
ATOM 1754 C C . LEU A 1 215 ? 15.081 -10.407 -20.474 1.00 90.62 215 LEU A C 1
ATOM 1756 O O . LEU A 1 215 ? 15.328 -11.605 -20.393 1.00 90.62 215 LEU A O 1
ATOM 1760 N N . GLU A 1 216 ? 16.052 -9.495 -20.596 1.00 89.06 216 GLU A N 1
ATOM 1761 C CA . GLU A 1 216 ? 17.485 -9.838 -20.566 1.00 89.06 216 GLU A CA 1
ATOM 1762 C C . GLU A 1 216 ? 17.936 -10.360 -19.186 1.00 89.06 216 GLU A C 1
ATOM 1764 O O . GLU A 1 216 ? 18.844 -11.184 -19.114 1.00 89.06 216 GLU A O 1
ATOM 1769 N N . VAL A 1 217 ? 17.290 -9.918 -18.098 1.00 84.94 217 VAL A N 1
ATOM 1770 C CA . VAL A 1 217 ? 17.590 -10.349 -16.715 1.00 84.94 217 VAL A CA 1
ATOM 1771 C C . VAL A 1 217 ? 16.664 -11.478 -16.259 1.00 84.94 217 VAL A C 1
ATOM 1773 O O . VAL A 1 217 ? 17.097 -12.397 -15.569 1.00 84.94 217 VAL A O 1
ATOM 1776 N N . ASN A 1 218 ? 15.390 -11.423 -16.644 1.00 85.31 218 ASN A N 1
ATOM 1777 C CA . ASN A 1 218 ? 14.378 -12.428 -16.345 1.00 85.31 218 ASN A CA 1
ATOM 1778 C C . ASN A 1 218 ? 13.646 -12.839 -17.637 1.00 85.31 218 ASN A C 1
ATOM 1780 O O . ASN A 1 218 ? 12.627 -12.231 -17.978 1.00 85.31 218 ASN A O 1
ATOM 1784 N N . PRO A 1 219 ? 14.118 -13.889 -18.334 1.00 89.38 219 PRO A N 1
ATOM 1785 C CA . PRO A 1 219 ? 13.533 -14.338 -19.600 1.00 89.38 219 PRO A CA 1
ATOM 1786 C C . PRO A 1 219 ? 12.084 -14.833 -19.500 1.00 89.38 219 PRO A C 1
ATOM 1788 O O . PRO A 1 219 ? 11.406 -14.931 -20.516 1.00 89.38 219 PRO A O 1
ATOM 1791 N N . VAL A 1 220 ? 11.609 -15.155 -18.292 1.00 88.81 220 VAL A N 1
ATOM 1792 C CA . VAL A 1 220 ? 10.253 -15.674 -18.030 1.00 88.81 220 VAL A CA 1
ATOM 1793 C C . VAL A 1 220 ? 9.321 -14.558 -17.529 1.00 88.81 220 VAL A C 1
ATOM 1795 O O . VAL A 1 220 ? 8.247 -14.822 -16.992 1.00 88.81 220 VAL A O 1
ATOM 1798 N N . ALA A 1 221 ? 9.728 -13.288 -17.634 1.00 84.12 221 ALA A N 1
ATOM 1799 C CA . ALA A 1 221 ? 8.899 -12.180 -17.176 1.00 84.12 221 ALA A CA 1
ATOM 1800 C C . ALA A 1 221 ? 7.616 -12.070 -18.029 1.00 84.12 221 ALA A C 1
ATOM 1802 O O . ALA A 1 221 ? 7.714 -11.996 -19.255 1.00 84.12 221 ALA A O 1
ATOM 1803 N N . PRO A 1 222 ? 6.423 -12.014 -17.404 1.00 85.31 222 PRO A N 1
ATOM 1804 C CA . PRO A 1 222 ? 5.169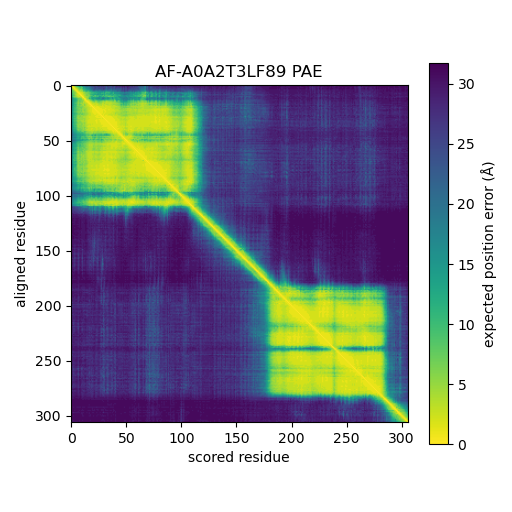 -11.862 -18.132 1.00 85.31 222 PRO A CA 1
ATOM 1805 C C . PRO A 1 222 ? 5.053 -10.472 -18.763 1.00 85.31 222 PRO A C 1
ATOM 1807 O O . PRO A 1 222 ? 5.736 -9.519 -18.363 1.00 85.31 222 PRO A O 1
ATOM 1810 N N . ASP A 1 223 ? 4.138 -10.346 -19.722 1.00 85.25 223 ASP A N 1
ATOM 1811 C CA . ASP A 1 223 ? 3.848 -9.059 -20.339 1.00 85.25 223 ASP A CA 1
ATOM 1812 C C . ASP A 1 223 ? 3.290 -8.064 -19.311 1.00 85.25 223 ASP A C 1
ATOM 1814 O O . ASP A 1 223 ? 2.400 -8.386 -18.513 1.00 85.25 223 ASP A O 1
ATOM 1818 N N . PRO A 1 224 ? 3.809 -6.829 -19.293 1.00 90.94 224 PRO A N 1
ATOM 1819 C CA . PRO A 1 224 ? 3.383 -5.839 -18.335 1.00 90.94 224 PRO A CA 1
ATOM 1820 C C . PRO A 1 224 ? 2.041 -5.232 -18.721 1.00 90.94 224 PRO A C 1
ATOM 1822 O O . PRO A 1 224 ? 1.638 -5.187 -19.882 1.00 90.94 224 PRO A O 1
ATOM 1825 N N . ASN A 1 225 ? 1.388 -4.615 -17.738 1.00 92.50 225 ASN A N 1
ATOM 1826 C CA . ASN A 1 225 ? 0.287 -3.714 -18.035 1.00 92.50 225 ASN A CA 1
ATOM 1827 C C . ASN A 1 225 ? 0.827 -2.453 -18.735 1.00 92.50 225 ASN A C 1
ATOM 1829 O O . ASN A 1 225 ? 1.243 -1.488 -18.083 1.00 92.50 225 ASN A O 1
ATOM 1833 N N . TRP A 1 226 ? 0.803 -2.471 -20.070 1.00 90.06 226 TRP A N 1
ATOM 1834 C CA . TRP A 1 226 ? 1.312 -1.407 -20.938 1.00 90.06 226 TRP A CA 1
ATOM 1835 C C . TRP A 1 226 ? 0.715 -0.040 -20.609 1.00 90.06 226 TRP A C 1
ATOM 1837 O O . TRP A 1 226 ? 1.422 0.968 -20.632 1.00 90.06 226 TRP A O 1
ATOM 1847 N N . CYS A 1 227 ? -0.567 0.004 -20.235 1.00 90.88 227 CYS A N 1
ATOM 1848 C CA . CYS A 1 227 ? -1.232 1.249 -19.878 1.00 90.88 227 CYS A CA 1
ATOM 1849 C C . CYS A 1 227 ? -0.691 1.832 -18.565 1.00 90.88 227 CYS A C 1
ATOM 1851 O O . CYS A 1 227 ? -0.547 3.049 -18.443 1.00 90.88 227 CYS A O 1
ATOM 1853 N N . GLU A 1 228 ? -0.387 0.991 -17.573 1.00 90.50 228 GLU A N 1
ATOM 1854 C CA . GLU A 1 228 ? 0.229 1.442 -16.322 1.00 90.50 228 GLU A CA 1
ATOM 1855 C C . GLU A 1 228 ? 1.677 1.878 -16.520 1.00 90.50 228 GLU A C 1
ATOM 1857 O O . GLU A 1 228 ? 2.079 2.912 -15.987 1.00 90.50 228 GLU A O 1
ATOM 1862 N N . TRP A 1 229 ? 2.444 1.127 -17.309 1.00 94.25 229 TRP A N 1
ATOM 1863 C CA . TRP A 1 229 ? 3.849 1.423 -17.573 1.00 94.25 229 TRP A CA 1
ATOM 1864 C C . TRP A 1 229 ? 4.020 2.723 -18.351 1.00 94.25 229 TRP A C 1
ATOM 1866 O O . TRP A 1 229 ? 4.774 3.595 -17.919 1.00 94.25 229 TRP A O 1
ATOM 1876 N N . ALA A 1 230 ? 3.266 2.896 -19.439 1.00 93.00 230 ALA A N 1
ATOM 1877 C CA . ALA A 1 230 ? 3.271 4.136 -20.204 1.00 93.00 230 ALA A CA 1
ATOM 1878 C C . ALA A 1 230 ? 2.809 5.319 -19.337 1.00 93.00 230 ALA A C 1
ATOM 1880 O O . ALA A 1 230 ? 3.395 6.396 -19.382 1.00 93.00 230 ALA A O 1
ATOM 1881 N N . ASN A 1 231 ? 1.819 5.116 -18.463 1.00 92.56 231 ASN A N 1
ATOM 1882 C CA . ASN A 1 231 ? 1.397 6.137 -17.510 1.00 92.56 231 ASN A CA 1
ATOM 1883 C C . ASN A 1 231 ? 2.500 6.511 -16.506 1.00 92.56 231 ASN A C 1
ATOM 1885 O O . ASN A 1 231 ? 2.684 7.690 -16.214 1.00 92.56 231 ASN A O 1
ATOM 1889 N N . ASP A 1 232 ? 3.221 5.540 -15.949 1.00 90.56 232 ASP A N 1
ATOM 1890 C CA . ASP A 1 232 ? 4.298 5.818 -14.998 1.00 90.56 232 ASP A CA 1
ATOM 1891 C C . ASP A 1 232 ? 5.466 6.566 -15.652 1.00 90.56 232 ASP A C 1
ATOM 1893 O O . ASP A 1 232 ? 5.964 7.522 -15.056 1.00 90.56 232 ASP A O 1
ATOM 1897 N N . ILE A 1 233 ? 5.838 6.212 -16.884 1.00 91.25 233 ILE A N 1
ATOM 1898 C CA . ILE A 1 233 ? 6.861 6.919 -17.673 1.00 91.25 233 ILE A CA 1
ATOM 1899 C C . ILE A 1 233 ? 6.397 8.334 -18.019 1.00 91.25 233 ILE A C 1
ATOM 1901 O O . ILE A 1 233 ? 7.135 9.297 -17.807 1.00 91.25 233 ILE A O 1
ATOM 1905 N N . ARG A 1 234 ? 5.140 8.484 -18.451 1.00 92.31 234 ARG A N 1
ATOM 1906 C CA . ARG A 1 234 ? 4.519 9.791 -18.681 1.00 92.31 234 ARG A CA 1
ATOM 1907 C C . ARG A 1 234 ? 4.614 10.670 -17.441 1.00 92.31 234 ARG A C 1
ATOM 1909 O O . ARG A 1 234 ? 4.935 11.846 -17.558 1.00 92.31 234 ARG A O 1
ATOM 1916 N N . LEU A 1 235 ? 4.325 10.129 -16.254 1.00 89.75 235 LEU A N 1
ATOM 1917 C CA . LEU A 1 235 ? 4.414 10.873 -14.993 1.00 89.75 235 LEU A CA 1
ATOM 1918 C C . LEU A 1 235 ? 5.855 11.286 -14.662 1.00 89.75 235 LEU A C 1
ATOM 1920 O O . LEU A 1 235 ? 6.060 12.374 -14.127 1.00 89.75 235 LEU A O 1
ATOM 1924 N N . MET A 1 236 ? 6.848 10.459 -15.000 1.00 86.50 236 MET A N 1
ATOM 1925 C CA . MET A 1 236 ? 8.263 10.819 -14.856 1.00 86.50 236 MET A CA 1
ATOM 1926 C C . MET A 1 236 ? 8.631 11.986 -15.784 1.00 86.50 236 MET A C 1
ATOM 1928 O O . MET A 1 236 ? 9.221 12.963 -15.320 1.00 86.50 236 MET A O 1
ATOM 1932 N N . ASN A 1 237 ? 8.182 11.949 -17.042 1.00 86.25 237 ASN A N 1
ATOM 1933 C CA . ASN A 1 237 ? 8.454 12.989 -18.038 1.00 86.25 237 ASN A CA 1
ATOM 1934 C C . ASN A 1 237 ? 7.648 14.292 -17.813 1.00 86.25 237 ASN A C 1
ATOM 1936 O O . ASN A 1 237 ? 8.168 15.394 -17.968 1.00 86.25 237 ASN A O 1
ATOM 1940 N N . GLN A 1 238 ? 6.379 14.210 -17.395 1.00 75.62 238 GLN A N 1
ATOM 1941 C CA . GLN A 1 238 ? 5.485 15.375 -17.252 1.00 75.62 238 GLN A CA 1
ATOM 1942 C C . GLN A 1 238 ? 5.924 16.377 -16.192 1.00 75.62 238 GLN A C 1
ATOM 1944 O O . GLN A 1 238 ? 5.594 17.557 -16.292 1.00 75.62 238 GLN A O 1
ATOM 1949 N N . SER A 1 239 ? 6.692 15.934 -15.201 1.00 59.28 239 SER A N 1
ATOM 1950 C CA . SER A 1 239 ? 7.297 16.846 -14.235 1.00 59.28 239 SER A CA 1
ATOM 1951 C C . SER A 1 239 ? 8.439 17.692 -14.828 1.00 59.28 239 SER A C 1
ATOM 1953 O O . SER A 1 239 ? 8.992 18.524 -14.115 1.00 59.28 239 SER A O 1
ATOM 1955 N N . LYS A 1 240 ? 8.814 17.476 -16.104 1.00 55.34 240 LYS A N 1
ATOM 1956 C CA . LYS A 1 240 ? 10.014 18.006 -16.782 1.00 55.34 240 LYS A CA 1
ATOM 1957 C C . LYS A 1 240 ? 11.326 17.745 -16.033 1.00 55.34 240 LYS A C 1
ATOM 1959 O O . LYS A 1 240 ? 12.343 18.347 -16.358 1.00 55.34 240 LYS A O 1
ATOM 1964 N N . LYS A 1 241 ? 11.320 16.850 -15.041 1.00 63.88 241 LYS A N 1
ATOM 1965 C CA . LYS A 1 241 ? 12.515 16.519 -14.264 1.00 63.88 241 LYS A CA 1
ATOM 1966 C C . LYS A 1 241 ? 13.434 15.550 -15.004 1.00 63.88 241 LYS A C 1
ATOM 1968 O O . LYS A 1 241 ? 14.640 15.641 -14.815 1.00 63.88 241 LYS A O 1
ATOM 1973 N N . TYR A 1 242 ? 12.885 14.660 -15.838 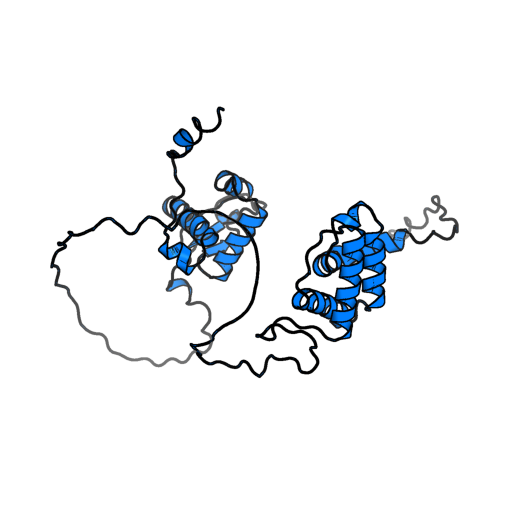1.00 79.44 242 TYR A N 1
ATOM 1974 C CA . TYR A 1 242 ? 13.632 13.547 -16.434 1.00 79.44 242 TYR A CA 1
ATOM 1975 C C . TYR A 1 242 ? 13.222 13.328 -17.891 1.00 79.44 242 TYR A C 1
ATOM 1977 O O . TYR A 1 242 ? 12.038 13.138 -18.177 1.00 79.44 242 TYR A O 1
ATOM 1985 N N . SER A 1 243 ? 14.187 13.344 -18.809 1.00 87.94 243 SER A N 1
ATOM 1986 C CA . SER A 1 243 ? 13.942 13.025 -20.217 1.00 87.94 243 SER A CA 1
ATOM 1987 C C . SER A 1 243 ? 13.788 11.514 -20.425 1.00 87.94 243 SER A C 1
ATOM 1989 O O . SER A 1 243 ? 14.263 10.715 -19.619 1.00 87.94 243 SER A O 1
ATOM 1991 N N . TYR A 1 244 ? 13.180 11.094 -21.542 1.00 88.94 244 TYR A N 1
ATOM 1992 C CA . TYR A 1 244 ? 13.131 9.671 -21.922 1.00 88.94 244 TYR A CA 1
ATOM 1993 C C . TYR A 1 244 ? 14.523 9.031 -21.952 1.00 88.94 244 TYR A C 1
ATOM 1995 O O . TYR A 1 244 ? 14.689 7.878 -21.560 1.00 88.94 244 TYR A O 1
ATOM 2003 N N . ARG A 1 245 ? 15.533 9.807 -22.361 1.00 89.12 245 ARG A N 1
ATOM 2004 C CA . ARG A 1 245 ? 16.928 9.376 -22.361 1.00 89.12 245 ARG A CA 1
ATOM 2005 C C . ARG A 1 245 ? 17.436 9.107 -20.948 1.00 89.12 245 ARG A C 1
ATOM 2007 O O . ARG A 1 245 ? 17.968 8.029 -20.718 1.00 89.12 245 ARG A O 1
ATOM 2014 N N . ASP A 1 246 ? 17.198 10.020 -20.008 1.00 89.31 246 ASP A N 1
ATOM 2015 C CA . ASP A 1 246 ? 17.608 9.838 -18.608 1.00 89.31 246 ASP A CA 1
ATOM 2016 C C . ASP A 1 246 ? 16.937 8.607 -17.988 1.00 89.31 246 ASP A C 1
ATOM 2018 O O . ASP A 1 246 ? 17.569 7.848 -17.256 1.00 89.31 246 ASP A O 1
ATOM 2022 N N . ILE A 1 247 ? 15.659 8.379 -18.311 1.00 90.19 247 ILE A N 1
ATOM 2023 C CA . ILE A 1 247 ? 14.903 7.210 -17.845 1.00 90.19 247 ILE A CA 1
ATOM 2024 C C . ILE A 1 247 ? 15.545 5.918 -18.362 1.00 90.19 247 ILE A C 1
ATOM 2026 O O . ILE A 1 247 ? 15.772 4.993 -17.579 1.00 90.19 247 ILE A O 1
ATOM 2030 N N . CYS A 1 248 ? 15.864 5.855 -19.656 1.00 92.38 248 CYS A N 1
ATOM 2031 C CA . CYS A 1 248 ? 16.522 4.697 -20.255 1.00 92.38 248 CYS A CA 1
ATOM 2032 C C . CYS A 1 248 ? 17.939 4.485 -19.706 1.00 92.38 248 CYS A C 1
ATOM 2034 O O . CYS A 1 248 ? 18.305 3.353 -19.389 1.00 92.38 248 CYS A O 1
ATOM 2036 N N . ASP A 1 249 ? 18.724 5.551 -19.557 1.00 91.19 249 ASP A N 1
ATOM 2037 C CA . ASP A 1 249 ? 20.106 5.485 -19.077 1.00 91.19 249 ASP A CA 1
ATOM 2038 C C . ASP A 1 249 ? 20.167 5.002 -17.623 1.00 91.19 249 ASP A C 1
ATOM 2040 O O . ASP A 1 249 ? 20.938 4.091 -17.301 1.00 91.19 249 ASP A O 1
ATOM 2044 N N . LEU A 1 250 ? 19.300 5.534 -16.757 1.00 90.88 250 LEU A N 1
ATOM 2045 C CA . LEU A 1 250 ? 19.222 5.115 -15.360 1.00 90.88 250 LEU A CA 1
ATOM 2046 C C . LEU A 1 250 ? 18.700 3.681 -15.223 1.00 90.88 250 LEU A C 1
ATOM 2048 O O . LEU A 1 250 ? 19.203 2.914 -14.399 1.00 90.88 250 LEU A O 1
ATOM 2052 N N . PHE A 1 251 ? 17.726 3.287 -16.049 1.00 93.62 251 PHE A N 1
ATOM 2053 C CA . PHE A 1 251 ? 17.242 1.909 -16.063 1.00 93.62 251 PHE A CA 1
ATOM 2054 C C . PHE A 1 251 ? 18.330 0.937 -16.530 1.00 93.62 251 PHE A C 1
ATOM 2056 O O . PHE A 1 251 ? 18.520 -0.107 -15.915 1.00 93.62 251 PHE A O 1
ATOM 2063 N N . ASN A 1 252 ? 19.091 1.286 -17.569 1.00 92.44 252 ASN A N 1
ATOM 2064 C CA . ASN A 1 252 ? 20.219 0.484 -18.043 1.00 92.44 252 ASN A CA 1
ATOM 2065 C C . ASN A 1 252 ? 21.297 0.329 -16.962 1.00 92.44 252 ASN A C 1
ATOM 2067 O O . ASN A 1 252 ? 21.847 -0.754 -16.780 1.00 92.44 252 ASN A O 1
ATOM 2071 N N . PHE A 1 253 ? 21.593 1.407 -16.230 1.00 92.00 253 PHE A N 1
ATOM 2072 C CA . PHE A 1 253 ? 22.511 1.370 -15.095 1.00 92.00 253 PHE A CA 1
ATOM 2073 C C . PHE A 1 253 ? 22.021 0.407 -14.004 1.00 92.00 253 PHE A C 1
ATOM 2075 O O . PHE A 1 253 ? 22.777 -0.463 -13.572 1.00 92.00 253 PHE A O 1
ATOM 2082 N N . ALA A 1 254 ? 20.747 0.508 -13.615 1.00 91.75 254 ALA A N 1
ATOM 2083 C CA . ALA A 1 254 ? 20.137 -0.388 -12.637 1.00 91.75 254 ALA A CA 1
ATOM 2084 C C . ALA A 1 254 ? 20.150 -1.855 -13.103 1.00 91.75 254 ALA A C 1
ATOM 2086 O O . ALA A 1 254 ? 20.509 -2.743 -12.339 1.00 91.75 254 ALA A O 1
ATOM 2087 N N . ASN A 1 255 ? 19.816 -2.109 -14.368 1.00 90.50 255 ASN A N 1
ATOM 2088 C CA . ASN A 1 255 ? 19.722 -3.451 -14.941 1.00 90.50 255 ASN A CA 1
ATOM 2089 C C . ASN A 1 255 ? 21.087 -4.162 -15.055 1.00 90.50 255 ASN A C 1
ATOM 2091 O O . ASN A 1 255 ? 21.150 -5.383 -14.987 1.00 90.50 255 ASN A O 1
ATOM 2095 N N . LYS A 1 256 ? 22.195 -3.413 -15.146 1.00 87.44 256 LYS A N 1
ATOM 2096 C CA . LYS A 1 256 ? 23.563 -3.968 -15.125 1.00 87.44 256 LYS A CA 1
ATOM 2097 C C . LYS A 1 256 ? 24.076 -4.303 -13.726 1.00 87.44 256 LYS A C 1
ATOM 2099 O O . LYS A 1 256 ? 25.068 -5.016 -13.591 1.00 87.44 256 LYS A O 1
ATOM 2104 N N . HIS A 1 257 ? 23.460 -3.756 -12.686 1.00 89.19 257 HIS A N 1
ATOM 2105 C CA . HIS A 1 257 ? 23.910 -3.946 -11.317 1.00 89.19 257 HIS A CA 1
ATOM 2106 C C . HIS A 1 257 ? 23.178 -5.131 -10.684 1.00 89.19 257 HIS A C 1
ATOM 2108 O O . HIS A 1 257 ? 21.963 -5.071 -10.540 1.00 89.19 257 HIS A O 1
ATOM 2114 N N . HIS A 1 258 ? 23.905 -6.161 -10.230 1.00 86.31 258 HIS A N 1
ATOM 2115 C CA . HIS A 1 258 ? 23.329 -7.413 -9.701 1.00 86.31 258 HIS A CA 1
ATOM 2116 C C . HIS A 1 258 ? 22.154 -7.195 -8.723 1.00 86.31 258 HIS A C 1
ATOM 2118 O O . HIS A 1 258 ? 21.070 -7.727 -8.927 1.00 86.31 258 HIS A O 1
ATOM 2124 N N . PHE A 1 259 ? 22.319 -6.317 -7.726 1.00 88.25 259 PHE A N 1
ATOM 2125 C CA . PHE A 1 259 ? 21.259 -6.009 -6.761 1.00 88.25 259 PHE A CA 1
ATOM 2126 C C . PHE A 1 259 ? 20.071 -5.243 -7.369 1.00 88.25 259 PHE A C 1
ATOM 2128 O O . PHE A 1 259 ? 18.918 -5.482 -7.008 1.00 88.25 259 PHE A O 1
ATOM 2135 N N . TRP A 1 260 ? 20.317 -4.290 -8.271 1.00 90.75 260 TRP A N 1
ATOM 2136 C CA . TRP A 1 260 ? 19.250 -3.432 -8.792 1.00 90.75 260 TRP A CA 1
ATOM 2137 C C . TRP A 1 260 ? 18.491 -4.096 -9.937 1.00 90.75 260 TRP A C 1
ATOM 2139 O O . TRP A 1 260 ? 17.297 -3.849 -10.071 1.00 90.75 260 TRP A O 1
ATOM 2149 N N . ALA A 1 261 ? 19.138 -4.975 -10.697 1.00 88.19 261 ALA A N 1
ATOM 2150 C CA . ALA A 1 261 ? 18.543 -5.745 -11.780 1.00 88.19 261 ALA A CA 1
ATOM 2151 C C . ALA A 1 261 ? 17.395 -6.638 -11.283 1.00 88.19 261 ALA A C 1
ATOM 2153 O O . ALA A 1 261 ? 16.316 -6.668 -11.874 1.00 88.19 261 ALA A O 1
ATOM 2154 N N . GLU A 1 262 ? 17.588 -7.298 -10.139 1.00 84.12 262 GLU A N 1
ATOM 2155 C CA . GLU A 1 262 ? 16.553 -8.116 -9.501 1.00 84.12 262 GLU A CA 1
ATOM 2156 C C . GLU A 1 262 ? 15.430 -7.254 -8.910 1.00 84.12 262 GLU A C 1
ATOM 2158 O O . GLU A 1 262 ? 14.245 -7.582 -9.001 1.00 84.12 262 GLU A O 1
ATOM 2163 N N . ASN A 1 263 ? 15.785 -6.106 -8.333 1.00 86.69 263 ASN A N 1
ATOM 2164 C CA . ASN A 1 263 ? 14.835 -5.278 -7.603 1.00 86.69 263 ASN A CA 1
ATOM 2165 C C . ASN A 1 263 ? 14.029 -4.326 -8.498 1.00 86.69 263 ASN A C 1
ATOM 2167 O O . ASN A 1 263 ? 12.875 -4.036 -8.171 1.00 86.69 263 ASN A O 1
ATOM 2171 N N . ILE A 1 264 ? 14.577 -3.861 -9.624 1.00 90.00 264 ILE A N 1
ATOM 2172 C CA . ILE A 1 264 ? 14.009 -2.826 -10.501 1.00 90.00 264 ILE A CA 1
ATOM 2173 C C . ILE A 1 264 ? 13.637 -3.436 -11.853 1.00 90.00 264 ILE A C 1
ATOM 2175 O O . ILE A 1 264 ? 14.373 -3.372 -12.829 1.00 90.00 264 ILE A O 1
ATOM 2179 N N . GLN A 1 265 ? 12.425 -3.987 -11.899 1.00 89.56 265 GLN A N 1
ATOM 2180 C CA . GLN A 1 265 ? 11.873 -4.655 -13.085 1.00 89.56 265 GLN A CA 1
ATOM 2181 C C . GLN A 1 265 ? 10.680 -3.911 -13.708 1.00 89.56 265 GLN A C 1
ATOM 2183 O O . GLN A 1 265 ? 9.971 -4.454 -14.548 1.00 89.56 265 GLN A O 1
ATOM 2188 N N . CYS A 1 266 ? 10.387 -2.681 -13.270 1.00 91.88 266 CYS A N 1
ATOM 2189 C CA . CYS A 1 266 ? 9.309 -1.885 -13.860 1.00 91.88 266 CYS A CA 1
ATOM 2190 C C . CYS A 1 266 ? 9.487 -0.372 -13.627 1.00 91.88 266 CYS A C 1
ATOM 2192 O O . CYS A 1 266 ? 10.116 0.028 -12.635 1.00 91.88 266 CYS A O 1
ATOM 2194 N N . PRO A 1 267 ? 8.868 0.487 -14.467 1.00 92.25 267 PRO A N 1
ATOM 2195 C CA . PRO A 1 267 ? 8.981 1.947 -14.359 1.00 92.25 267 PRO A CA 1
ATOM 2196 C C . PRO A 1 267 ? 8.568 2.506 -12.990 1.00 92.25 267 PRO A C 1
ATOM 2198 O O . PRO A 1 267 ? 9.198 3.417 -12.458 1.00 92.25 267 PRO A O 1
ATOM 2201 N N . LYS A 1 268 ? 7.550 1.916 -12.352 1.00 92.38 268 LYS A N 1
ATOM 2202 C CA . LYS A 1 268 ? 7.092 2.315 -11.012 1.00 92.38 268 LYS A CA 1
ATOM 2203 C C . LYS A 1 268 ? 8.179 2.182 -9.948 1.00 92.38 268 LYS A C 1
ATOM 2205 O O . LYS A 1 268 ? 8.289 3.041 -9.072 1.00 92.38 268 LYS A O 1
ATOM 2210 N N . LYS A 1 269 ? 8.941 1.084 -9.982 1.00 91.38 269 LYS A N 1
ATOM 2211 C CA . LYS A 1 269 ? 10.040 0.842 -9.039 1.00 91.38 269 LYS A CA 1
ATOM 2212 C C . LYS A 1 269 ? 11.235 1.736 -9.355 1.00 91.38 269 LYS A C 1
ATOM 2214 O O . LYS A 1 269 ? 11.785 2.311 -8.421 1.00 91.38 269 LYS A O 1
ATOM 2219 N N . LEU A 1 270 ? 11.549 1.927 -10.641 1.00 91.88 270 LEU A N 1
ATOM 2220 C CA . LEU A 1 270 ? 12.571 2.881 -11.083 1.00 91.88 270 LEU A CA 1
ATOM 2221 C C . LEU A 1 270 ? 12.278 4.283 -10.534 1.00 91.88 270 LEU A C 1
ATOM 2223 O O . LEU A 1 270 ? 13.135 4.881 -9.898 1.00 91.88 270 LEU A O 1
ATOM 2227 N N . ARG A 1 271 ? 11.037 4.767 -10.675 1.00 91.25 271 ARG A N 1
ATOM 2228 C CA . ARG A 1 271 ? 10.619 6.072 -10.144 1.00 91.25 271 ARG A CA 1
ATOM 2229 C C . ARG A 1 271 ? 10.800 6.188 -8.631 1.00 91.25 271 ARG A C 1
ATOM 2231 O O . ARG A 1 271 ? 11.201 7.237 -8.149 1.00 91.25 271 ARG A O 1
ATOM 2238 N N . LYS A 1 272 ? 10.478 5.134 -7.872 1.00 90.19 272 LYS A N 1
ATOM 2239 C CA . LYS A 1 272 ? 10.630 5.133 -6.406 1.00 90.19 272 LYS A CA 1
ATOM 2240 C C . LYS A 1 272 ? 12.088 5.217 -5.958 1.00 90.19 272 LYS A C 1
ATOM 2242 O O . LYS A 1 272 ? 12.343 5.792 -4.912 1.00 90.19 272 LYS A O 1
ATOM 2247 N N . GLN A 1 273 ? 12.998 4.616 -6.720 1.00 91.38 273 GLN A N 1
ATOM 2248 C CA . GLN A 1 273 ? 14.429 4.552 -6.405 1.00 91.38 273 GLN A CA 1
ATOM 2249 C C . GLN A 1 273 ? 15.253 5.560 -7.216 1.00 91.38 273 GLN A C 1
ATOM 2251 O O . GLN A 1 273 ? 16.477 5.454 -7.269 1.00 91.38 273 GLN A O 1
ATOM 2256 N N . TRP A 1 274 ? 14.591 6.526 -7.860 1.00 90.56 274 TRP A N 1
ATOM 2257 C CA . TRP A 1 274 ? 15.222 7.436 -8.808 1.00 90.56 274 TRP A CA 1
ATOM 2258 C C . TRP A 1 274 ? 16.387 8.209 -8.182 1.00 90.56 274 TRP A C 1
ATOM 2260 O O . TRP A 1 274 ? 17.500 8.182 -8.707 1.00 90.56 274 TRP A O 1
ATOM 2270 N N . ASP A 1 275 ? 16.149 8.859 -7.042 1.00 88.62 275 ASP A N 1
ATOM 2271 C CA . ASP A 1 275 ? 17.150 9.706 -6.385 1.00 88.62 275 ASP A CA 1
ATOM 2272 C C . ASP A 1 275 ? 18.347 8.880 -5.893 1.00 88.62 275 ASP A C 1
ATOM 2274 O O . ASP A 1 275 ? 19.501 9.260 -6.093 1.00 88.62 275 ASP A O 1
ATOM 2278 N N . THR A 1 276 ? 18.082 7.696 -5.334 1.00 89.44 276 THR A N 1
ATOM 2279 C CA . THR A 1 276 ? 19.113 6.758 -4.872 1.00 89.44 276 THR A CA 1
ATOM 2280 C C . THR A 1 276 ? 19.994 6.272 -6.020 1.00 89.44 276 THR A C 1
ATOM 2282 O O . THR A 1 276 ? 21.219 6.313 -5.913 1.00 89.44 276 THR A O 1
ATOM 2285 N N . LEU A 1 277 ? 19.396 5.845 -7.135 1.00 90.19 277 LEU A N 1
ATOM 2286 C CA . LEU A 1 277 ? 20.148 5.400 -8.308 1.00 90.19 277 LEU A CA 1
ATOM 2287 C C . LEU A 1 277 ? 20.933 6.541 -8.950 1.00 90.19 277 LEU A C 1
ATOM 2289 O O . LEU A 1 277 ? 22.066 6.335 -9.369 1.00 90.19 277 LEU A O 1
ATOM 2293 N N . THR A 1 278 ? 20.355 7.742 -9.011 1.00 89.06 278 THR A N 1
ATOM 2294 C CA . THR A 1 278 ? 21.021 8.916 -9.590 1.00 89.06 278 THR A CA 1
ATOM 2295 C C . THR A 1 278 ? 22.258 9.293 -8.776 1.00 89.06 278 THR A C 1
ATOM 2297 O O . THR A 1 278 ? 23.317 9.549 -9.350 1.00 89.06 278 THR A O 1
ATOM 2300 N N . ALA A 1 279 ? 22.163 9.252 -7.443 1.00 87.00 279 ALA A N 1
ATOM 2301 C CA . ALA A 1 279 ? 23.307 9.460 -6.559 1.00 87.00 279 ALA A CA 1
ATOM 2302 C C . ALA A 1 279 ? 24.408 8.412 -6.802 1.00 87.00 279 ALA A C 1
ATOM 2304 O O . ALA A 1 279 ? 25.568 8.773 -6.994 1.00 87.00 279 ALA A O 1
ATOM 2305 N N . GLN A 1 280 ? 24.042 7.129 -6.891 1.00 87.25 280 GLN A N 1
ATOM 2306 C CA . GLN A 1 280 ? 24.994 6.039 -7.148 1.00 87.25 280 GLN A CA 1
ATOM 2307 C C . GLN A 1 280 ? 25.620 6.092 -8.553 1.00 87.25 280 GLN A C 1
ATOM 2309 O O . GLN A 1 280 ? 26.795 5.768 -8.741 1.00 87.25 280 GLN A O 1
ATOM 2314 N N . MET A 1 281 ? 24.860 6.528 -9.557 1.00 84.25 281 MET A N 1
ATOM 2315 C CA . MET A 1 281 ? 25.356 6.727 -10.919 1.00 84.25 281 MET A CA 1
ATOM 2316 C C . MET A 1 281 ? 26.348 7.899 -10.981 1.00 84.25 281 MET A C 1
ATOM 2318 O O . MET A 1 281 ? 27.354 7.819 -11.684 1.00 84.25 281 MET A O 1
ATOM 2322 N N . GLY A 1 282 ? 26.108 8.961 -10.204 1.00 76.06 282 GLY A N 1
ATOM 2323 C CA . GLY A 1 282 ? 27.007 10.109 -10.065 1.00 76.06 282 GLY A CA 1
ATOM 2324 C C . GLY A 1 282 ? 28.336 9.770 -9.385 1.00 76.06 282 GLY A C 1
ATOM 2325 O O . GLY A 1 282 ? 29.376 10.251 -9.829 1.00 76.06 282 GLY A O 1
ATOM 2326 N N . THR A 1 283 ? 28.326 8.891 -8.377 1.00 63.06 283 THR A N 1
ATOM 2327 C CA . THR A 1 283 ? 29.546 8.415 -7.694 1.00 63.06 283 THR A CA 1
ATOM 2328 C C . THR A 1 283 ? 30.419 7.500 -8.554 1.00 63.06 283 THR A C 1
ATOM 2330 O O . THR A 1 283 ? 31.598 7.340 -8.265 1.00 63.06 283 THR A O 1
ATOM 2333 N N . ASN A 1 284 ? 29.863 6.920 -9.623 1.00 54.78 284 ASN A N 1
ATOM 2334 C CA . ASN A 1 284 ? 30.588 6.069 -10.573 1.00 54.78 284 ASN A CA 1
ATOM 2335 C C . ASN A 1 284 ? 31.242 6.847 -11.731 1.00 54.78 284 ASN A C 1
ATOM 2337 O O . ASN A 1 284 ? 31.845 6.238 -12.616 1.00 54.78 284 ASN A O 1
ATOM 2341 N N . LYS A 1 285 ? 31.160 8.187 -11.754 1.00 43.12 285 LYS A N 1
ATOM 2342 C CA . LYS A 1 285 ? 32.065 8.974 -12.603 1.00 43.12 285 LYS A CA 1
ATOM 2343 C C . LYS A 1 285 ? 33.466 8.888 -11.993 1.00 43.12 285 LYS A C 1
ATOM 2345 O O . LYS A 1 285 ? 33.598 9.201 -10.812 1.00 43.12 285 LYS A O 1
ATOM 2350 N N . PRO A 1 286 ? 34.511 8.504 -12.753 1.00 38.41 286 PRO A N 1
ATOM 2351 C CA . PRO A 1 286 ? 35.867 8.543 -12.232 1.00 38.41 286 PRO A CA 1
ATOM 2352 C C . PRO A 1 286 ? 36.146 9.977 -11.786 1.00 38.41 286 PRO A C 1
ATOM 2354 O O . PRO A 1 286 ? 36.085 10.910 -12.594 1.00 38.41 286 PRO A O 1
ATOM 2357 N N . VAL A 1 287 ? 36.392 10.152 -10.488 1.00 41.91 287 VAL A N 1
ATOM 2358 C CA . VAL A 1 287 ? 36.936 11.392 -9.945 1.00 41.91 287 VAL A CA 1
ATOM 2359 C C . VAL A 1 287 ? 38.191 11.675 -10.764 1.00 41.91 287 VAL A C 1
ATOM 2361 O O . VAL A 1 287 ? 39.116 10.863 -10.787 1.00 41.91 287 VAL A O 1
ATOM 2364 N N . ARG A 1 288 ? 38.210 12.785 -11.513 1.00 45.56 288 ARG A N 1
ATOM 2365 C CA . ARG A 1 288 ? 39.462 13.274 -12.092 1.00 45.56 288 ARG A CA 1
ATOM 2366 C C . ARG A 1 288 ? 40.371 13.548 -10.904 1.00 45.56 288 ARG A C 1
ATOM 2368 O O . ARG A 1 288 ? 40.046 14.419 -10.104 1.00 45.56 288 ARG A O 1
ATOM 2375 N N . GLN A 1 289 ? 41.431 12.756 -10.773 1.00 47.28 289 GLN A N 1
ATOM 2376 C CA . GLN A 1 289 ? 42.435 12.889 -9.728 1.00 47.28 289 GLN A CA 1
ATOM 2377 C C . GLN A 1 289 ? 42.968 14.331 -9.751 1.00 47.28 289 GLN A C 1
ATOM 2379 O O . GLN A 1 289 ? 43.747 14.709 -10.621 1.00 47.28 289 GLN A O 1
ATOM 2384 N N . GLY A 1 290 ? 42.466 15.141 -8.830 1.00 47.69 290 GLY A N 1
ATOM 2385 C CA . GLY A 1 290 ? 42.892 16.498 -8.543 1.00 47.69 290 GLY A CA 1
ATOM 2386 C C . GLY A 1 290 ? 42.788 16.639 -7.037 1.00 47.69 290 GLY A C 1
ATOM 2387 O O . GLY A 1 290 ? 41.706 16.907 -6.529 1.00 47.69 290 GLY A O 1
ATOM 2388 N N . GLU A 1 291 ? 43.886 16.271 -6.376 1.00 46.88 291 GLU A N 1
ATOM 2389 C CA . GLU A 1 291 ? 44.245 16.479 -4.968 1.00 46.88 291 GLU A CA 1
ATOM 2390 C C . GLU A 1 291 ? 43.182 17.170 -4.096 1.00 46.88 291 GLU A C 1
ATOM 2392 O O . GLU A 1 291 ? 43.011 18.386 -4.125 1.00 46.88 291 GLU A O 1
ATOM 2397 N N . ILE A 1 292 ? 42.493 16.378 -3.272 1.00 53.75 292 ILE A N 1
ATOM 2398 C CA . ILE A 1 292 ? 41.842 16.894 -2.068 1.00 53.75 292 ILE A CA 1
ATOM 2399 C C . ILE A 1 292 ? 42.899 16.801 -0.972 1.00 53.75 292 ILE A C 1
ATOM 2401 O O . ILE A 1 292 ? 43.211 15.703 -0.507 1.00 53.75 292 IL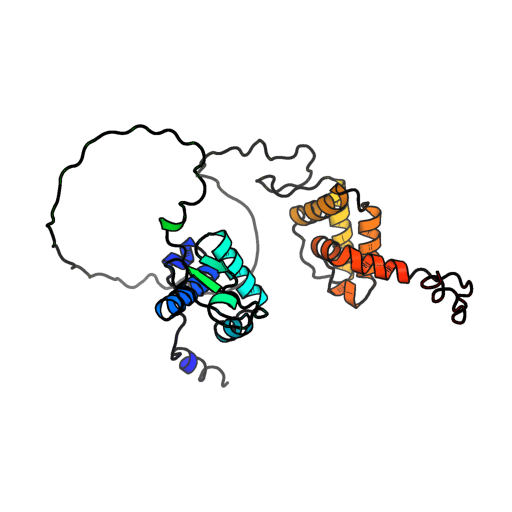E A O 1
ATOM 2405 N N . ASP A 1 293 ? 43.471 17.943 -0.600 1.00 55.94 293 ASP A N 1
ATOM 2406 C CA . ASP A 1 293 ? 44.359 18.039 0.554 1.00 55.94 293 ASP A CA 1
ATOM 2407 C C . ASP A 1 293 ? 43.537 17.869 1.839 1.00 55.94 293 ASP A C 1
ATOM 2409 O O . ASP A 1 293 ? 42.912 18.795 2.358 1.00 55.94 293 ASP A O 1
ATOM 2413 N N . ILE A 1 294 ? 43.517 16.636 2.338 1.00 51.28 294 ILE A N 1
ATOM 2414 C CA . ILE A 1 294 ? 42.844 16.226 3.576 1.00 51.28 294 ILE A CA 1
ATOM 2415 C C . ILE A 1 294 ? 43.482 16.819 4.849 1.00 51.28 294 ILE A C 1
ATOM 2417 O O . ILE A 1 294 ? 43.010 16.525 5.948 1.00 51.28 294 ILE A O 1
ATOM 2421 N N . TYR A 1 295 ? 44.512 17.667 4.725 1.00 57.31 295 TYR A N 1
ATOM 2422 C CA . TYR A 1 295 ? 45.114 18.412 5.833 1.00 57.31 295 TYR A CA 1
ATOM 2423 C C . TYR A 1 295 ? 44.746 19.906 5.880 1.00 57.31 295 TYR A C 1
ATOM 2425 O O . TYR A 1 295 ? 45.133 20.573 6.843 1.00 57.31 295 TYR A O 1
ATOM 2433 N N . SER A 1 296 ? 43.953 20.440 4.940 1.00 56.38 296 SER A N 1
ATOM 2434 C CA . SER A 1 296 ? 43.464 21.826 5.041 1.00 56.38 296 SER A CA 1
ATOM 2435 C C . SER A 1 296 ? 42.387 21.951 6.134 1.00 56.38 296 SER A C 1
ATOM 2437 O O . SER A 1 296 ? 41.271 21.434 6.034 1.00 56.38 296 SER A O 1
ATOM 2439 N N . LYS A 1 297 ? 42.752 22.640 7.221 1.00 55.78 297 LYS A N 1
ATOM 2440 C CA . LYS A 1 297 ? 41.914 22.955 8.395 1.00 55.78 297 LYS A CA 1
ATOM 2441 C C . LYS A 1 297 ? 41.194 24.306 8.276 1.00 55.78 297 LYS A C 1
ATOM 2443 O O . LYS A 1 297 ? 40.686 24.817 9.270 1.00 55.78 297 LYS A O 1
ATOM 2448 N N . ASP A 1 298 ? 41.083 24.856 7.071 1.00 59.12 298 ASP A N 1
ATOM 2449 C CA . ASP A 1 298 ? 40.579 26.220 6.846 1.00 59.12 298 ASP A CA 1
ATOM 2450 C C . ASP A 1 298 ? 39.045 26.346 6.943 1.00 59.12 298 ASP A C 1
ATOM 2452 O O . ASP A 1 298 ? 38.491 27.438 6.848 1.00 59.12 298 ASP A O 1
ATOM 2456 N N . TRP A 1 299 ? 38.328 25.240 7.170 1.00 60.47 299 TRP A N 1
ATOM 2457 C CA . TRP A 1 299 ? 36.870 25.236 7.334 1.00 60.47 299 TRP A CA 1
ATOM 2458 C C . TRP A 1 299 ? 36.400 25.467 8.779 1.00 60.47 299 TRP A C 1
ATOM 2460 O O . TRP A 1 299 ? 35.204 25.650 8.998 1.00 60.47 299 TRP A O 1
ATOM 2470 N N . ALA A 1 300 ? 37.306 25.448 9.761 1.00 56.03 300 ALA A N 1
ATOM 2471 C CA . ALA A 1 300 ? 36.942 25.456 11.179 1.00 56.03 300 ALA A CA 1
ATOM 2472 C C . ALA A 1 300 ? 37.070 26.822 11.883 1.00 56.03 300 ALA A C 1
ATOM 2474 O O . ALA A 1 300 ? 36.619 26.922 13.019 1.00 56.03 300 ALA A O 1
ATOM 2475 N N . ASP A 1 301 ? 37.634 27.859 11.247 1.00 53.19 301 ASP A N 1
ATOM 2476 C CA . ASP A 1 301 ? 38.084 29.063 11.978 1.00 53.19 301 ASP A CA 1
ATOM 2477 C C . ASP A 1 301 ? 37.418 30.396 11.581 1.00 53.19 301 ASP A C 1
ATOM 2479 O O . ASP A 1 301 ? 37.929 31.465 11.886 1.00 53.19 301 ASP A O 1
ATOM 2483 N N . ASN A 1 302 ? 36.240 30.374 10.945 1.00 55.25 302 ASN A N 1
ATOM 2484 C CA . ASN A 1 302 ? 35.477 31.604 10.658 1.00 55.25 302 ASN A CA 1
ATOM 2485 C C . ASN A 1 302 ? 34.126 31.647 11.374 1.00 55.25 302 ASN A C 1
ATOM 2487 O O . ASN A 1 302 ? 33.071 31.826 10.767 1.00 55.25 302 ASN A O 1
ATOM 2491 N N . GLY A 1 303 ? 34.159 31.504 12.695 1.00 51.19 303 GLY A N 1
ATOM 2492 C CA . GLY A 1 303 ? 32.966 31.687 13.505 1.00 51.19 303 GLY A CA 1
ATOM 2493 C C . GLY A 1 303 ? 33.264 31.737 14.988 1.00 51.19 303 GLY A C 1
ATOM 2494 O O . GLY A 1 303 ? 32.864 30.813 15.680 1.00 51.19 303 GLY A O 1
ATOM 2495 N N . LEU A 1 304 ? 33.972 32.782 15.441 1.00 45.59 304 LEU A N 1
ATOM 2496 C CA . LEU A 1 304 ? 33.835 33.453 16.750 1.00 45.59 304 LEU A CA 1
ATOM 2497 C C . LEU A 1 304 ? 35.040 34.386 16.971 1.00 45.59 304 LEU A C 1
ATOM 2499 O O . LEU A 1 304 ? 36.124 33.930 17.318 1.00 45.59 304 LEU A O 1
ATOM 2503 N N . GLY A 1 305 ? 34.852 35.699 16.804 1.00 46.00 305 GLY A N 1
ATOM 2504 C CA . GLY A 1 305 ? 35.929 36.658 17.062 1.00 46.00 305 GLY A CA 1
ATOM 2505 C C . GLY A 1 305 ? 35.586 38.125 16.810 1.00 46.00 305 GLY A C 1
ATOM 2506 O O . GLY A 1 305 ? 36.206 38.723 15.943 1.00 46.00 305 GLY A O 1
ATOM 2507 N N . MET A 1 306 ? 34.667 38.651 17.633 1.00 41.06 306 MET A N 1
ATOM 2508 C CA . MET A 1 306 ? 34.316 40.069 17.888 1.00 41.06 306 MET A CA 1
ATOM 2509 C C . MET A 1 306 ? 33.596 40.875 16.802 1.00 41.06 306 MET A C 1
ATOM 2511 O O . MET A 1 306 ? 34.173 41.146 15.732 1.00 41.06 306 MET A O 1
#

Radius of gyration: 30.36 Å; Cα contacts (8 Å, |Δi|>4): 245; chains: 1; bounding box: 93×80×58 Å

pLDDT: mean 70.92, std 23.42, range [25.27, 95.31]

Sequence (306 aa):
MSRNHDIRKLLFVDKPLVVNPRLASEIGLNEAIVLQQISYWIDRAQYEYEGKAWMHKTADEWEVEFPFWSIPTIRRVLKSLEKSKYIKSDRLSWKFFSNKMDQTAWYSLCSPCDQVDNMQESQQEIAGDQLAHFTCDQSAHFTCDQSAHFTSDQIDHLLTENTTENTTETTELFSSQNSSADNLKPNAVIQTPLGKKWGRADDLTTAQWIHKRVLEVNPVAPDPNWCEWANDIRLMNQSKKYSYRDICDLFNFANKHHFWAENIQCPKKLRKQWDTLTAQMGTNKPVRQGEIDIYSKDWADNGLGM

Secondary structure (DSSP, 8-state):
--SHHHHHHHTS-SS-----HHHHHHH-HHHHHHHHHHHHHHTT--EEETTEEEEEE-HHHHHHH-TTS-HHHHHHHHHHHHHTTSEEEE--HHHHSS-TT---EEEEE--GGGG--S-------------------------------------SSS----------------------STT--TT-SEE-TTSSSEE-HHHHHHHHHHHHHHHHH-TTPPPP-HHHHHHHHHHHHHTTS--HHHHHHHHHHHHHSHHHHHH--SHHHHHHTHHHHHHHHHHTSPP------TT--TTSSSS---

Solvent-accessible surface area (backbone atoms only — not comparable to full-atom values): 19963 Å² total; per-residue (Å²): 144,82,66,71,78,56,54,68,59,64,73,66,52,101,74,68,89,71,70,60,66,68,52,20,72,75,69,34,58,68,41,33,41,53,51,48,52,50,51,62,44,29,80,69,40,89,44,72,58,94,95,36,50,35,33,73,55,45,69,67,62,49,29,71,76,37,75,92,46,54,59,70,53,53,56,49,38,54,53,50,37,40,73,71,53,51,29,47,76,47,73,54,34,58,78,82,37,94,49,75,82,54,79,46,44,25,41,28,74,49,55,88,79,71,74,80,80,87,86,85,91,76,91,78,91,81,88,81,89,83,91,80,88,87,85,80,88,89,84,85,90,85,82,92,87,87,89,88,84,87,79,88,88,83,90,81,80,90,83,78,82,87,85,87,84,89,80,84,90,86,78,89,88,83,89,77,92,78,84,74,75,83,48,59,58,94,72,43,73,36,57,44,97,78,31,82,38,38,14,35,65,68,24,40,54,50,37,53,53,52,49,58,58,36,40,75,78,36,78,82,63,74,86,70,64,58,35,58,36,4,23,42,42,37,56,48,38,73,71,72,77,39,54,74,64,55,54,51,52,53,49,53,56,33,54,72,34,78,75,38,32,75,69,45,73,47,56,66,50,43,63,74,42,39,69,64,50,51,54,56,57,60,68,68,51,81,74,76,90,68,86,79,69,90,77,73,70,81,85,76,78,89,82,86,85,133